Protein AF-A0A081P6I3-F1 (afdb_monomer_lite)

Secondary structure (DSSP, 8-state):
-HHHHHHHHHHHHHHTTS----------EE----EEETTEEEPPPTT---EEETTEEE--HHHHHHHTT-EEEEETTTTEEEEE--STTPPPPPPPGGGB--SS-GGG--EE-TTS-EEEEEEEEEETTEEEEEEEEEE-STTEEEEEEEEEE-TT--EEEEEEEEEEEPSEEEEEEEEESS--TT--EEEEEEEEETTEE-------HHHHHHHHHHHHHHTT--HHHHHHTGGGHHHHHHHHHHTT--HHHHHHHHHHHHH-

Foldseek 3Di:
DVVVVVVVVVVVVVVVPPPPPPPPPQDKDFDDDWDAAPNDTDDDPPVFTWIQGPNDTDGPVVVVCVRQQWFWFADPVVRDIDIFCDDPPDHTDHDPPNGHPDPCPLVNQQFAAPVGWGKHPWAWADDPQWIKIKIKTADQDAQKFWWWKKFFAALLLDTDWIDTDGDGDGHGMDMDMDIIHGDRRRTDFIHIYTQGISNRGPDDPPDDPVRLLVVLVVQLVVLVQDPVLSVLCPSCSNSLSRRCHGSVDHSVRSVSSSCSNNVD

Sequence (264 aa):
MKKFVMGAIVGASLSLGASVLASNSLEVSFFTVKYIFNSAEKQLPEEYTSLNYNGHAYVPIRFIAENSSMNIGYDSVEKRVIINYGVNGQEPAPIPSEYLVNDVTSAALPYITNNHMAYGNIKVTKEGINSRGSFQIKNDIPQNDLGGTLRLFDEKANLIGQLPINHTFDTGISTYENTIEGDATNFKYATLTFGKVEGALYHPLLISREQKEQDSIIHLKSKMITEDQLSKLGDKKIDVSNIASYMKLSNSQVLQLVNTIISG

Radius of gyration: 26.03 Å; chains: 1; bounding box: 69×56×73 Å

Structure (mmCIF, N/CA/C/O backbone):
data_AF-A0A081P6I3-F1
#
_entry.id   AF-A0A081P6I3-F1
#
loop_
_atom_site.group_PDB
_atom_site.id
_atom_site.type_symbol
_atom_site.label_atom_id
_atom_site.label_alt_id
_atom_site.label_comp_id
_atom_site.label_asym_id
_atom_site.label_entity_id
_atom_site.label_seq_id
_atom_site.pdbx_PDB_ins_code
_atom_site.Cartn_x
_atom_site.Cartn_y
_atom_site.Cartn_z
_atom_site.occupancy
_atom_site.B_iso_or_equiv
_atom_site.auth_seq_id
_atom_site.auth_comp_id
_atom_site.auth_asym_id
_atom_site.auth_atom_id
_atom_site.pdbx_PDB_model_num
ATOM 1 N N . MET A 1 1 ? -45.244 -34.950 -31.397 1.00 55.47 1 MET A N 1
ATOM 2 C CA . MET A 1 1 ? -45.269 -33.845 -30.407 1.00 55.47 1 MET A CA 1
ATOM 3 C C . MET A 1 1 ? -45.363 -34.321 -28.951 1.00 55.47 1 MET A C 1
ATOM 5 O O . MET A 1 1 ? -44.544 -33.887 -28.158 1.00 55.47 1 MET A O 1
ATOM 9 N N . LYS A 1 2 ? -46.249 -35.265 -28.583 1.00 57.56 2 LYS A N 1
ATOM 10 C CA . LYS A 1 2 ? -46.412 -35.729 -27.180 1.00 57.56 2 LYS A CA 1
ATOM 11 C C . LYS A 1 2 ? -45.134 -36.263 -26.495 1.00 57.56 2 LYS A C 1
ATOM 13 O O . LYS A 1 2 ? -44.926 -36.010 -25.317 1.00 57.56 2 LYS A O 1
ATOM 18 N N . LYS A 1 3 ? -44.253 -36.952 -27.232 1.00 64.69 3 LYS A N 1
ATOM 19 C CA . LYS A 1 3 ? -43.006 -37.527 -26.684 1.00 64.69 3 LYS A CA 1
ATOM 20 C C . LYS A 1 3 ? -41.932 -36.474 -26.363 1.00 64.69 3 LYS A C 1
ATOM 22 O O . LYS A 1 3 ? -41.133 -36.679 -25.462 1.00 64.69 3 LYS A O 1
ATOM 27 N N . PHE A 1 4 ? -41.952 -35.340 -27.068 1.00 77.50 4 PHE A N 1
ATOM 28 C CA . PHE A 1 4 ? -41.005 -34.240 -26.859 1.00 77.50 4 PHE A CA 1
ATOM 29 C C . PHE A 1 4 ? -41.392 -33.399 -25.636 1.00 77.50 4 PHE A C 1
ATOM 31 O O . PHE A 1 4 ? -40.545 -33.050 -24.824 1.00 77.50 4 PHE A O 1
ATOM 38 N N . VAL A 1 5 ? -42.698 -33.172 -25.456 1.00 82.88 5 VAL A N 1
ATOM 39 C CA . VAL A 1 5 ? -43.253 -32.496 -24.273 1.00 82.88 5 VAL A CA 1
ATOM 40 C C . VAL A 1 5 ? -42.943 -33.284 -22.996 1.00 82.88 5 VAL A C 1
ATOM 42 O O . VAL A 1 5 ? -42.547 -32.693 -22.000 1.00 82.88 5 VAL A O 1
ATOM 45 N N . MET A 1 6 ? -43.029 -34.618 -23.040 1.00 81.19 6 MET A N 1
ATOM 46 C CA . MET A 1 6 ? -42.686 -35.459 -21.887 1.00 81.19 6 MET A CA 1
ATOM 47 C C . MET A 1 6 ? -41.200 -35.345 -21.508 1.00 81.19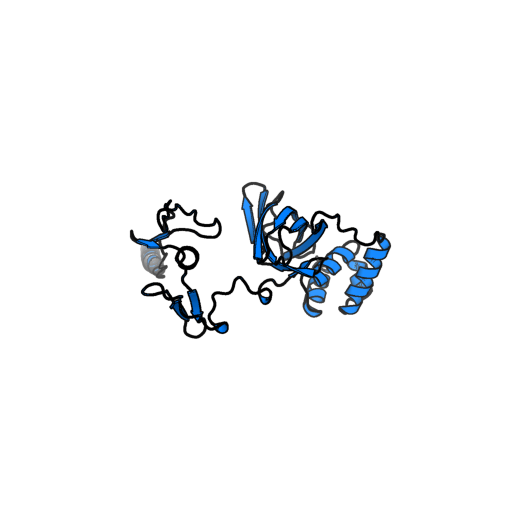 6 MET A C 1
ATOM 49 O O . MET A 1 6 ? -40.875 -35.215 -20.332 1.00 81.19 6 MET A O 1
ATOM 53 N N . GLY A 1 7 ? -40.298 -35.334 -22.497 1.00 82.06 7 GLY A N 1
ATOM 54 C CA . GLY A 1 7 ? -38.862 -35.151 -22.261 1.00 82.06 7 GLY A CA 1
ATOM 55 C C . GLY A 1 7 ? -38.520 -33.773 -21.688 1.00 82.06 7 GLY A C 1
ATOM 56 O O . GLY A 1 7 ? -37.716 -33.679 -20.766 1.00 82.06 7 GLY A O 1
ATOM 57 N N . ALA A 1 8 ? -39.182 -32.717 -22.170 1.00 81.56 8 ALA A N 1
ATOM 58 C CA . ALA A 1 8 ? -39.001 -31.360 -21.656 1.00 81.56 8 ALA A CA 1
ATOM 59 C C . ALA A 1 8 ? -39.484 -31.215 -20.202 1.00 81.56 8 ALA A C 1
ATOM 61 O O . ALA A 1 8 ? -38.809 -30.583 -19.394 1.00 81.56 8 ALA A O 1
ATOM 62 N N . ILE A 1 9 ? -40.608 -31.846 -19.843 1.00 82.31 9 ILE A N 1
ATOM 63 C CA . ILE A 1 9 ? -41.133 -31.826 -18.469 1.00 82.31 9 ILE A CA 1
ATOM 64 C C . ILE A 1 9 ? -40.191 -32.568 -17.514 1.00 82.31 9 ILE A C 1
ATOM 66 O O . ILE A 1 9 ? -39.883 -32.058 -16.438 1.00 82.31 9 ILE A O 1
ATOM 70 N N . VAL A 1 10 ? -39.676 -33.735 -17.909 1.00 80.62 10 VAL A N 1
ATOM 71 C CA . VAL A 1 10 ? -38.730 -34.505 -17.081 1.00 80.62 10 VAL A CA 1
ATOM 72 C C . VAL A 1 10 ? -37.390 -33.774 -16.948 1.00 80.62 10 VAL A C 1
ATOM 74 O O . VAL A 1 10 ? -36.847 -33.697 -15.848 1.00 80.62 10 VAL A O 1
ATOM 77 N N . GLY A 1 11 ? -36.891 -33.164 -18.028 1.00 78.31 11 GLY A N 1
ATOM 78 C CA . GLY A 1 11 ? -35.673 -32.352 -18.000 1.00 78.31 11 GLY A CA 1
ATOM 79 C C . GLY A 1 11 ? -35.803 -31.127 -17.091 1.00 78.31 11 GLY A C 1
ATOM 80 O O . GLY A 1 11 ? -34.914 -30.875 -16.279 1.00 78.31 11 GLY A O 1
ATOM 81 N N . ALA A 1 12 ? -36.935 -30.417 -17.145 1.00 75.12 12 ALA A N 1
ATOM 82 C CA . ALA A 1 12 ? -37.215 -29.296 -16.248 1.00 75.12 12 ALA A CA 1
ATOM 83 C C . ALA A 1 12 ? -37.326 -29.750 -14.782 1.00 75.12 12 ALA A C 1
ATOM 85 O O . ALA A 1 12 ? -36.789 -29.096 -13.895 1.00 75.12 12 ALA A O 1
ATOM 86 N N . SER A 1 13 ? -37.941 -30.910 -14.533 1.00 71.62 13 SER A N 1
ATOM 87 C CA . SER A 1 13 ? -38.093 -31.469 -13.182 1.00 71.62 13 SER A CA 1
ATOM 88 C C . SER A 1 13 ? -36.751 -31.870 -12.558 1.00 71.62 13 SER A C 1
ATOM 90 O O . SER A 1 13 ? -36.535 -31.650 -11.371 1.00 71.62 13 SER A O 1
ATOM 92 N N . LEU A 1 14 ? -35.825 -32.418 -13.354 1.00 69.06 14 LEU A N 1
ATOM 93 C CA . LEU A 1 14 ? -34.485 -32.800 -12.889 1.00 69.06 14 LEU A CA 1
ATOM 94 C C . LEU A 1 14 ? -33.548 -31.594 -12.724 1.00 69.06 14 LEU A C 1
ATOM 96 O O . LEU A 1 14 ? -32.699 -31.594 -11.836 1.00 69.06 14 LEU A O 1
ATOM 100 N N . SER A 1 15 ? -33.730 -30.544 -13.529 1.00 65.50 15 SER A N 1
ATOM 101 C CA . SER A 1 15 ? -32.917 -29.318 -13.458 1.00 65.50 15 SER A CA 1
ATOM 102 C C . SER A 1 15 ? -33.214 -28.465 -12.218 1.00 65.50 15 SER A C 1
ATOM 104 O O . SER A 1 15 ? -32.377 -27.666 -11.811 1.00 65.50 15 SER A O 1
ATOM 106 N N . LEU A 1 16 ? -34.377 -28.657 -11.587 1.00 59.97 16 LEU A N 1
ATOM 107 C CA . LEU A 1 16 ? -34.754 -27.978 -10.342 1.00 59.97 16 LEU A CA 1
ATOM 108 C C . LEU A 1 16 ? -34.100 -28.594 -9.087 1.00 59.97 16 LEU A C 1
ATOM 110 O O . LEU A 1 16 ? -34.187 -28.010 -8.012 1.00 59.97 16 LEU A O 1
ATOM 114 N N . GLY A 1 17 ? -33.439 -29.755 -9.200 1.00 58.66 17 GLY A N 1
ATOM 115 C CA . GLY A 1 17 ? -32.855 -30.478 -8.061 1.00 58.66 17 GLY A CA 1
ATOM 116 C C . GLY A 1 17 ? -31.402 -30.127 -7.711 1.00 58.66 17 GLY A C 1
ATOM 117 O O . GLY A 1 17 ? -30.870 -30.682 -6.754 1.00 58.66 17 GLY A O 1
ATOM 118 N N . ALA A 1 18 ? -30.736 -29.244 -8.466 1.00 56.19 18 ALA A N 1
ATOM 119 C CA . ALA A 1 18 ? -29.280 -29.059 -8.377 1.00 56.19 18 ALA A CA 1
ATOM 120 C C . ALA A 1 18 ? -28.797 -27.882 -7.500 1.00 56.19 18 ALA A C 1
ATOM 122 O O . ALA A 1 18 ? -27.596 -27.628 -7.453 1.00 56.19 18 ALA A O 1
ATOM 123 N N . SER A 1 19 ? -29.671 -27.166 -6.782 1.00 54.44 19 SER A N 1
ATOM 124 C CA . SER A 1 19 ? -29.272 -25.981 -5.998 1.00 54.44 19 SER A CA 1
ATOM 125 C C . SER A 1 19 ? -29.601 -26.064 -4.505 1.00 54.44 19 SER A C 1
ATOM 127 O O . SER A 1 19 ? -30.013 -25.075 -3.907 1.00 54.44 19 SER A O 1
ATOM 129 N N . VAL A 1 20 ? -29.379 -27.221 -3.876 1.00 49.19 20 VAL A N 1
ATOM 130 C CA . VAL A 1 20 ? -29.212 -27.300 -2.411 1.00 49.19 20 VAL A CA 1
ATOM 131 C C . VAL A 1 20 ? -27.719 -27.408 -2.104 1.00 49.19 20 VAL A C 1
ATOM 133 O O . VAL A 1 20 ? -27.239 -28.351 -1.484 1.00 49.19 20 VAL A O 1
ATOM 136 N N . LEU A 1 21 ? -26.948 -26.435 -2.591 1.00 49.00 21 LEU A N 1
ATOM 137 C CA . LEU A 1 21 ? -25.698 -26.101 -1.926 1.00 49.00 21 LEU A CA 1
ATOM 138 C C . LEU A 1 21 ? -26.121 -25.298 -0.704 1.00 49.00 21 LEU A C 1
ATOM 140 O O . LEU A 1 21 ? -26.668 -24.207 -0.848 1.00 49.00 21 LEU A O 1
ATOM 144 N N . ALA A 1 22 ? -25.926 -25.869 0.482 1.00 46.31 22 ALA A N 1
ATOM 145 C CA . ALA A 1 22 ? -26.042 -25.162 1.746 1.00 46.31 22 ALA A CA 1
ATOM 146 C C . ALA A 1 22 ? -25.024 -24.010 1.764 1.00 46.31 22 ALA A C 1
ATOM 148 O O . ALA A 1 22 ? -23.924 -24.120 2.300 1.00 46.31 22 ALA A O 1
ATOM 149 N N . SER A 1 23 ? -25.379 -22.895 1.130 1.00 45.53 23 SER A N 1
ATOM 150 C CA . SER A 1 23 ? -24.842 -21.596 1.477 1.00 45.53 23 SER A CA 1
ATOM 151 C C . SER A 1 23 ? -25.430 -21.292 2.846 1.00 45.53 23 SER A C 1
ATOM 153 O O . SER A 1 23 ? -26.550 -20.804 2.956 1.00 45.53 23 SER A O 1
ATOM 155 N N . ASN A 1 24 ? -24.712 -21.649 3.911 1.00 52.44 24 ASN A N 1
ATOM 156 C CA . ASN A 1 24 ? -24.952 -21.034 5.210 1.00 52.44 24 ASN A CA 1
ATOM 157 C C . ASN A 1 24 ? -24.509 -19.571 5.082 1.00 52.44 24 ASN A C 1
ATOM 159 O O . ASN A 1 24 ? -23.414 -19.202 5.503 1.00 52.44 24 ASN A O 1
ATOM 163 N N . SER A 1 25 ? -25.316 -18.752 4.408 1.00 63.81 25 SER A N 1
ATOM 164 C CA . SER A 1 25 ? -25.122 -17.313 4.369 1.00 63.81 25 SER A CA 1
ATOM 165 C C . SER A 1 25 ? -25.402 -16.786 5.768 1.00 63.81 25 SER A C 1
ATOM 167 O O . SER A 1 25 ? -26.521 -16.895 6.269 1.00 63.81 25 SER A O 1
ATOM 169 N N . LEU A 1 26 ? -24.367 -16.264 6.418 1.00 75.75 26 LEU A N 1
ATOM 170 C CA . LEU A 1 26 ? -24.497 -15.610 7.708 1.00 75.75 26 LEU A CA 1
ATOM 171 C C . LEU A 1 26 ? -25.168 -14.250 7.483 1.00 75.75 26 LEU A C 1
ATOM 173 O O . LEU A 1 26 ? -24.543 -13.333 6.951 1.00 75.75 26 LEU A O 1
ATOM 177 N N . GLU A 1 27 ? -26.438 -14.125 7.853 1.00 85.38 27 GLU A N 1
ATOM 178 C CA . GLU A 1 27 ? -27.138 -12.844 7.805 1.00 85.38 27 GLU A CA 1
ATOM 179 C C . GLU A 1 27 ? -26.782 -12.034 9.053 1.00 85.38 27 GLU A C 1
ATOM 181 O O . GLU A 1 27 ? -27.226 -12.329 10.161 1.00 85.38 27 GLU A O 1
ATOM 186 N N . VAL A 1 28 ? -25.926 -11.031 8.876 1.00 87.31 28 VAL A N 1
ATOM 187 C CA . VAL A 1 28 ? -25.552 -10.077 9.924 1.00 87.31 28 VAL A CA 1
ATOM 188 C C . VAL A 1 28 ? -26.027 -8.687 9.541 1.00 87.31 28 VAL A C 1
ATOM 190 O O . VAL A 1 28 ? -26.020 -8.320 8.366 1.00 87.31 28 VAL A O 1
ATOM 193 N N . SER A 1 29 ? -26.412 -7.896 10.536 1.00 88.50 29 SER A N 1
ATOM 194 C CA . SER A 1 29 ? -26.766 -6.491 10.344 1.00 88.50 29 SER A CA 1
ATOM 195 C C . SER A 1 29 ? -25.836 -5.590 11.143 1.00 88.50 29 SER A C 1
ATOM 197 O O . SER A 1 29 ? -25.423 -5.916 12.256 1.00 88.50 29 SER A O 1
ATOM 199 N N . PHE A 1 30 ? -25.491 -4.445 10.564 1.00 87.88 30 PHE A N 1
ATOM 200 C CA . PHE A 1 30 ? -24.795 -3.385 11.281 1.00 87.88 30 PHE A CA 1
ATOM 201 C C . PHE A 1 30 ? -25.801 -2.589 12.099 1.00 87.88 30 PHE A C 1
ATOM 203 O O . PHE A 1 30 ? -26.920 -2.333 11.652 1.00 87.88 30 PHE A O 1
ATOM 210 N N . PHE A 1 31 ? -25.398 -2.173 13.291 1.00 87.19 31 PHE A N 1
ATOM 211 C CA . PHE A 1 31 ? -26.232 -1.357 14.156 1.00 87.19 31 PHE A CA 1
ATOM 212 C C . PHE A 1 31 ? -25.371 -0.399 14.972 1.00 87.19 31 PHE A C 1
ATOM 214 O O . PHE A 1 31 ? -24.220 -0.689 15.298 1.00 87.19 31 PHE A O 1
ATOM 221 N N . THR A 1 32 ? -25.926 0.770 15.278 1.00 84.62 32 THR A N 1
ATOM 222 C CA . THR A 1 32 ? -25.243 1.784 16.080 1.00 84.62 32 THR A CA 1
ATOM 223 C C . THR A 1 32 ? -25.346 1.425 17.557 1.00 84.62 32 THR A C 1
ATOM 225 O O . THR A 1 32 ? -26.447 1.265 18.085 1.00 84.62 32 THR A O 1
ATOM 228 N N . VAL A 1 33 ? -24.199 1.333 18.229 1.00 89.44 33 VAL A N 1
ATOM 229 C CA . VAL A 1 33 ? -24.093 0.988 19.652 1.00 89.44 33 VAL A CA 1
ATOM 230 C C . VAL A 1 33 ? -23.303 2.066 20.373 1.00 89.44 33 VAL A C 1
ATOM 232 O O . VAL A 1 33 ? -22.280 2.524 19.870 1.00 89.44 33 VAL A O 1
ATOM 235 N N . LYS A 1 34 ? -23.770 2.458 21.560 1.00 92.69 34 LYS A N 1
ATOM 236 C CA . LYS A 1 34 ? -23.000 3.295 22.483 1.00 92.69 34 LYS A CA 1
ATOM 237 C C . LYS A 1 34 ? -22.299 2.412 23.502 1.00 92.69 34 LYS A C 1
ATOM 239 O O . LYS A 1 34 ? -22.942 1.558 24.111 1.00 92.69 34 LYS A O 1
ATOM 244 N N . TYR A 1 35 ? -21.014 2.656 23.720 1.00 94.19 35 TYR A N 1
ATOM 245 C CA . TYR A 1 35 ? -20.213 1.908 24.680 1.00 94.19 35 TYR A CA 1
ATOM 246 C C . TYR A 1 35 ? -19.877 2.774 25.880 1.00 94.19 35 TYR A C 1
ATOM 248 O O . TYR A 1 35 ? -19.391 3.889 25.719 1.00 94.19 35 TYR A O 1
ATOM 256 N N . ILE A 1 36 ? -20.131 2.264 27.082 1.00 91.62 36 ILE A N 1
ATOM 257 C CA . ILE A 1 36 ? -19.842 2.969 28.331 1.00 91.62 36 ILE A CA 1
ATOM 258 C C . ILE A 1 36 ? -18.926 2.080 29.168 1.00 91.62 36 ILE A C 1
ATOM 260 O O . ILE A 1 36 ? -19.340 1.011 29.612 1.00 91.62 36 ILE A O 1
ATOM 264 N N . PHE A 1 37 ? -17.698 2.539 29.404 1.00 86.38 37 PHE A N 1
ATOM 265 C CA . PHE A 1 37 ? -16.719 1.885 30.274 1.00 86.38 37 PHE A CA 1
ATOM 266 C C . PHE A 1 37 ? -16.432 2.803 31.454 1.00 86.38 37 PHE A C 1
ATOM 268 O O . PHE A 1 37 ? -16.034 3.949 31.256 1.00 86.38 37 PHE A O 1
ATOM 275 N N . ASN A 1 38 ? -16.650 2.326 32.681 1.00 84.50 38 ASN A N 1
ATOM 276 C CA . ASN A 1 38 ? -16.449 3.117 33.903 1.00 84.50 38 ASN A CA 1
ATOM 277 C C . ASN A 1 38 ? -17.113 4.508 33.836 1.00 84.50 38 ASN A C 1
ATOM 279 O O . ASN A 1 38 ? -16.495 5.523 34.147 1.00 84.50 38 ASN A O 1
ATOM 283 N N . SER A 1 39 ? -18.373 4.548 33.387 1.00 88.62 39 SER A N 1
ATOM 284 C CA . SER A 1 39 ? -19.170 5.776 33.204 1.00 88.62 39 SER A CA 1
ATOM 285 C C . SER A 1 39 ? -18.652 6.756 32.141 1.00 88.62 39 SER A C 1
ATOM 287 O O . SER A 1 39 ? -19.206 7.844 32.004 1.00 88.62 39 SER A O 1
ATOM 289 N N . ALA A 1 40 ? -17.637 6.380 31.362 1.00 82.00 40 ALA A N 1
ATOM 290 C CA . ALA A 1 40 ? -17.153 7.148 30.224 1.00 82.00 40 ALA A CA 1
ATOM 291 C C . ALA A 1 40 ? -17.647 6.531 28.912 1.00 82.00 40 ALA A C 1
ATOM 293 O O . ALA A 1 40 ? -17.474 5.334 28.673 1.00 82.00 40 ALA A O 1
ATOM 294 N N . GLU A 1 41 ? -18.242 7.356 28.049 1.00 92.06 41 GLU A N 1
ATOM 295 C CA . GLU A 1 41 ? -18.598 6.941 26.693 1.00 92.06 41 GLU A CA 1
ATOM 296 C C . GLU A 1 41 ? -17.324 6.753 25.856 1.00 92.06 41 GLU A C 1
ATOM 298 O O . GLU A 1 41 ? -16.417 7.590 25.877 1.00 92.06 41 GLU A O 1
ATOM 303 N N . LYS A 1 42 ? -17.246 5.634 25.135 1.00 88.31 42 LYS A N 1
ATOM 304 C CA . LYS A 1 42 ? -16.138 5.282 24.248 1.00 88.31 42 LYS A CA 1
ATOM 305 C C . LYS A 1 42 ? -16.672 5.053 22.845 1.00 88.31 42 LYS A C 1
ATOM 307 O O . LYS A 1 42 ? -17.658 4.345 22.653 1.00 88.31 42 LYS A O 1
ATOM 312 N N . GLN A 1 43 ? -16.009 5.663 21.873 1.00 90.12 43 GLN A N 1
ATOM 313 C CA . GLN A 1 43 ? -16.295 5.423 20.466 1.00 90.12 43 GLN A CA 1
ATOM 314 C C . GLN A 1 43 ? -15.553 4.173 20.013 1.00 90.12 43 GLN A C 1
ATOM 316 O O . GLN A 1 43 ? -14.398 3.968 20.388 1.00 90.12 43 GLN A O 1
ATOM 321 N N . LEU A 1 44 ? -16.233 3.345 19.225 1.00 86.56 44 LEU A N 1
ATOM 322 C CA . LEU A 1 44 ? -15.589 2.234 18.547 1.00 86.56 44 LEU A CA 1
ATOM 323 C C . LEU A 1 44 ? -14.692 2.820 17.441 1.00 86.56 44 LEU A C 1
ATOM 325 O O . LEU A 1 44 ? -15.195 3.629 16.658 1.00 86.56 44 LEU A O 1
ATOM 329 N N . PRO A 1 45 ? -13.401 2.459 17.378 1.00 80.19 45 PRO A N 1
ATOM 330 C CA . PRO A 1 45 ? -12.531 2.869 16.280 1.00 80.19 45 PRO A CA 1
ATOM 331 C C . PRO A 1 45 ? -13.108 2.484 14.908 1.00 80.19 45 PRO A C 1
ATOM 333 O O . PRO A 1 45 ? -13.811 1.476 14.797 1.00 80.19 45 PRO A O 1
ATOM 336 N N . GLU A 1 46 ? -12.828 3.276 13.868 1.00 77.81 46 GLU A N 1
ATOM 337 C CA . GLU A 1 46 ? -13.433 3.107 12.534 1.00 77.81 46 GLU A CA 1
ATOM 338 C C . GLU A 1 46 ? -13.074 1.768 11.868 1.00 77.81 46 GLU A C 1
ATOM 340 O O . GLU A 1 46 ? -13.833 1.255 11.046 1.00 77.81 46 GLU A O 1
ATOM 345 N N . GLU A 1 47 ? -11.950 1.156 12.250 1.00 76.00 47 GLU A N 1
ATOM 346 C CA . GLU A 1 47 ? -11.524 -0.163 11.774 1.00 76.00 47 GLU A CA 1
ATOM 347 C C . GLU A 1 47 ? -12.377 -1.325 12.310 1.00 76.00 47 GLU A C 1
ATOM 349 O O . GLU A 1 47 ? -12.266 -2.463 11.841 1.00 76.00 47 GLU A O 1
ATOM 354 N N . TYR A 1 48 ? -13.230 -1.054 13.294 1.00 83.38 48 TYR A N 1
ATOM 355 C CA . TYR A 1 48 ? -14.046 -2.035 13.981 1.00 83.38 48 TYR A CA 1
ATOM 356 C C . TYR A 1 48 ? -15.530 -1.785 13.744 1.00 83.38 48 TYR A C 1
ATOM 358 O O . TYR A 1 48 ? -15.999 -0.671 13.533 1.00 83.38 48 TYR A O 1
ATOM 366 N N . THR A 1 49 ? -16.311 -2.858 13.812 1.00 90.62 49 THR A N 1
ATOM 367 C CA . THR A 1 49 ? -17.757 -2.774 13.638 1.00 90.62 49 THR A CA 1
ATOM 368 C C . THR A 1 49 ? -18.484 -3.650 14.641 1.00 90.62 49 THR A C 1
ATOM 370 O O . THR A 1 49 ? -17.961 -4.662 15.109 1.00 90.62 49 THR A O 1
ATOM 373 N N . SER A 1 50 ? -19.701 -3.234 14.972 1.00 93.06 50 SER A N 1
ATOM 374 C CA . SER A 1 50 ? -20.605 -3.977 15.846 1.00 93.06 50 SER A CA 1
ATOM 375 C C . SER A 1 50 ? -21.606 -4.706 14.972 1.00 93.06 50 SER A C 1
ATOM 377 O O . SER A 1 50 ? -22.261 -4.089 14.129 1.00 93.06 50 SER A O 1
ATOM 379 N N . LEU A 1 51 ? -21.726 -6.012 15.167 1.00 94.56 51 LEU A N 1
ATOM 380 C CA . LEU A 1 51 ? -22.616 -6.844 14.366 1.00 94.56 51 LEU A CA 1
ATOM 381 C C . LEU A 1 51 ? -23.785 -7.300 15.225 1.00 94.56 51 LEU A C 1
ATOM 383 O O . LEU A 1 51 ? -23.593 -7.746 16.354 1.00 94.56 51 LEU A O 1
ATOM 387 N N . ASN A 1 52 ? -24.993 -7.201 14.693 1.00 91.12 52 ASN A N 1
ATOM 388 C CA . ASN A 1 52 ? -26.135 -7.917 15.223 1.00 91.12 52 ASN A CA 1
ATOM 389 C C . ASN A 1 52 ? -26.294 -9.211 14.427 1.00 91.12 52 ASN A C 1
ATOM 391 O O . ASN A 1 52 ? -26.502 -9.183 13.210 1.00 91.12 52 ASN A O 1
ATOM 395 N N . TYR A 1 53 ? -26.184 -10.333 15.128 1.00 92.19 53 TYR A N 1
ATOM 396 C CA . TYR A 1 53 ? -26.444 -11.655 14.580 1.00 92.19 53 TYR A CA 1
ATOM 397 C C . TYR A 1 53 ? -27.473 -12.360 15.459 1.00 92.19 53 TYR A C 1
ATOM 399 O O . TYR A 1 53 ? -27.247 -12.559 16.653 1.00 92.19 53 TYR A O 1
ATOM 407 N N . ASN A 1 54 ? -28.621 -12.712 14.874 1.00 90.62 54 ASN A N 1
ATOM 408 C CA . ASN A 1 54 ? -29.747 -13.348 15.567 1.00 90.62 54 ASN A CA 1
ATOM 409 C C . ASN A 1 54 ? -30.198 -12.611 16.844 1.00 90.62 54 ASN A C 1
ATOM 411 O O . ASN A 1 54 ? -30.533 -13.238 17.845 1.00 90.62 54 ASN A O 1
ATOM 415 N N . GLY A 1 55 ? -30.194 -11.275 16.825 1.00 90.50 55 GLY A N 1
ATOM 416 C CA . GLY A 1 55 ? -30.588 -10.456 17.975 1.00 90.50 55 GLY A CA 1
ATOM 417 C C . GLY A 1 55 ? -29.498 -10.294 19.038 1.00 90.50 55 GLY A C 1
ATOM 418 O O . GLY A 1 55 ? -29.750 -9.673 20.069 1.00 90.50 55 GLY A O 1
ATOM 419 N N . HIS A 1 56 ? -28.292 -10.814 18.801 1.00 92.81 56 HIS A N 1
ATOM 420 C CA . HIS A 1 56 ? -27.158 -10.692 19.709 1.00 92.81 56 HIS A CA 1
ATOM 421 C C . HIS A 1 56 ? -26.146 -9.670 19.203 1.00 92.81 56 HIS A C 1
ATOM 423 O O . HIS A 1 56 ? -25.806 -9.647 18.022 1.00 92.81 56 HIS A O 1
ATOM 429 N N . ALA A 1 57 ? -25.631 -8.858 20.124 1.00 93.25 57 ALA A N 1
ATOM 430 C CA . ALA A 1 57 ? -24.537 -7.939 19.863 1.00 93.25 57 ALA A CA 1
ATOM 431 C C . ALA A 1 57 ? -23.197 -8.686 19.858 1.00 93.25 57 ALA A C 1
ATOM 433 O O . ALA A 1 57 ? -22.811 -9.293 20.856 1.00 93.25 57 ALA A O 1
ATOM 434 N N . TYR A 1 58 ? -22.471 -8.586 18.753 1.00 93.75 58 TYR A N 1
ATOM 435 C CA . TYR A 1 58 ? -21.095 -9.038 18.614 1.00 93.75 58 TYR A CA 1
ATOM 436 C C . TYR A 1 58 ? -20.194 -7.812 18.562 1.00 93.75 58 TYR A C 1
ATOM 438 O O . TYR A 1 58 ? -20.299 -6.980 17.658 1.00 93.75 58 TYR A O 1
ATOM 446 N N . VAL A 1 59 ? -19.322 -7.715 19.560 1.00 92.50 59 VAL A N 1
ATOM 447 C CA . VAL A 1 59 ? -18.421 -6.583 19.770 1.00 92.50 59 VAL A CA 1
ATOM 448 C C . VAL A 1 59 ? -16.982 -7.086 19.673 1.00 92.50 59 VAL A C 1
ATOM 450 O O . VAL A 1 59 ? -16.682 -8.149 20.225 1.00 92.50 59 VAL A O 1
ATOM 453 N N . PRO A 1 60 ? -16.074 -6.357 19.005 1.00 91.56 60 PRO A N 1
ATOM 454 C CA . PRO A 1 60 ? -14.671 -6.741 18.937 1.00 91.56 60 PRO A CA 1
ATOM 455 C C . PRO A 1 60 ? -14.055 -6.871 20.329 1.00 91.56 60 PRO A C 1
ATOM 457 O O . PRO A 1 60 ? -14.002 -5.916 21.100 1.00 91.56 60 PRO A O 1
ATOM 460 N N . ILE A 1 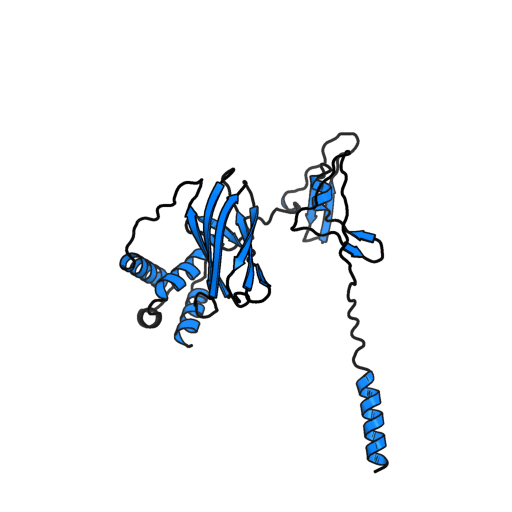61 ? -13.557 -8.067 20.646 1.00 89.25 61 ILE A N 1
ATOM 461 C CA . ILE A 1 61 ? -13.005 -8.369 21.973 1.00 89.25 61 ILE A CA 1
ATOM 462 C C . ILE A 1 61 ? -11.804 -7.481 22.324 1.00 89.25 61 ILE A C 1
ATOM 464 O O . ILE A 1 61 ? -11.611 -7.138 23.485 1.00 89.25 61 ILE A O 1
ATOM 468 N N . ARG A 1 62 ? -11.038 -7.047 21.317 1.00 85.38 62 ARG A N 1
ATOM 469 C CA . ARG A 1 62 ? -9.928 -6.101 21.481 1.00 85.38 62 ARG A CA 1
ATOM 470 C C . ARG A 1 62 ? -10.395 -4.756 22.030 1.00 85.38 62 ARG A C 1
ATOM 472 O O . ARG A 1 62 ? -9.842 -4.296 23.019 1.00 85.38 62 ARG A O 1
ATOM 479 N N . PHE A 1 63 ? -11.470 -4.204 21.474 1.00 88.06 63 PHE A N 1
ATOM 480 C CA . PHE A 1 63 ? -12.055 -2.961 21.968 1.00 88.06 63 PHE A CA 1
ATOM 481 C C . PHE A 1 63 ? -12.514 -3.084 23.430 1.00 88.06 63 PHE A C 1
ATOM 483 O O . PHE A 1 63 ? -12.307 -2.173 24.231 1.00 88.06 63 PHE A O 1
ATOM 490 N N . ILE A 1 64 ? -13.092 -4.231 23.808 1.00 89.31 64 ILE A N 1
ATOM 491 C CA . ILE A 1 64 ? -13.445 -4.503 25.209 1.00 89.31 64 ILE A CA 1
ATOM 492 C C . ILE A 1 64 ? -12.194 -4.528 26.094 1.00 89.31 64 ILE A C 1
ATOM 494 O O . ILE A 1 64 ? -12.188 -3.913 27.161 1.00 89.31 64 ILE A O 1
ATOM 498 N N . ALA A 1 65 ? -11.144 -5.221 25.654 1.00 83.44 65 ALA A N 1
ATOM 499 C CA . ALA A 1 65 ? -9.924 -5.419 26.422 1.00 83.44 65 ALA A CA 1
ATOM 500 C C . ALA A 1 65 ? -9.161 -4.115 26.682 1.00 83.44 65 ALA A C 1
ATOM 502 O O . ALA A 1 65 ? -8.805 -3.839 27.828 1.00 83.44 65 ALA A O 1
ATOM 503 N N . GLU A 1 66 ? -8.998 -3.288 25.647 1.00 79.56 66 GLU A N 1
ATOM 504 C CA . GLU A 1 66 ? -8.336 -1.978 25.713 1.00 79.56 66 GLU A CA 1
ATOM 505 C C . GLU A 1 66 ? -9.022 -1.029 26.703 1.00 79.56 66 GLU A C 1
ATOM 507 O O . GLU A 1 66 ? -8.361 -0.269 27.407 1.00 79.56 66 GLU A O 1
ATOM 512 N N . ASN A 1 67 ? -10.352 -1.095 26.801 1.00 81.38 67 ASN A N 1
ATOM 513 C CA . ASN A 1 67 ? -11.126 -0.232 27.692 1.00 81.38 67 ASN A CA 1
ATOM 514 C C . ASN A 1 67 ? -11.370 -0.834 29.088 1.00 81.38 67 ASN A C 1
ATOM 516 O O . ASN A 1 67 ? -11.908 -0.144 29.956 1.00 81.38 67 ASN A O 1
ATOM 520 N N . SER A 1 68 ? -10.981 -2.093 29.320 1.00 79.62 68 SER A N 1
ATOM 521 C CA . SER A 1 68 ? -11.250 -2.825 30.572 1.00 79.62 68 SER A CA 1
ATOM 522 C C . SER A 1 68 ? -9.990 -3.372 31.246 1.00 79.62 68 SER A C 1
ATOM 524 O O . SER A 1 68 ? -10.097 -4.232 32.120 1.00 79.62 68 SER A O 1
ATOM 526 N N . SER A 1 69 ? -8.808 -2.902 30.836 1.00 78.88 69 SER A N 1
ATOM 527 C CA . SER A 1 69 ? -7.509 -3.364 31.340 1.00 78.88 69 SER A CA 1
ATOM 528 C C . SER A 1 69 ? -7.386 -4.890 31.310 1.00 78.88 69 SER A C 1
ATOM 530 O O . SER A 1 69 ? -7.002 -5.497 32.304 1.00 78.88 69 SER A O 1
ATOM 532 N N . MET A 1 70 ? -7.772 -5.525 30.200 1.00 80.00 70 MET A N 1
ATOM 533 C CA . MET A 1 70 ? -7.603 -6.967 29.995 1.00 80.00 70 MET A CA 1
ATOM 534 C C . MET A 1 70 ? -6.432 -7.228 29.051 1.00 80.00 70 MET A C 1
ATOM 536 O O . MET A 1 70 ? -6.196 -6.460 28.121 1.00 80.00 70 MET A O 1
ATOM 540 N N . ASN A 1 71 ? -5.762 -8.364 29.229 1.00 74.81 71 ASN A N 1
ATOM 541 C CA . ASN A 1 71 ? -4.821 -8.885 28.246 1.00 74.81 71 ASN A CA 1
ATOM 542 C C . ASN A 1 71 ? -5.550 -9.889 27.352 1.00 74.81 71 ASN A C 1
ATOM 544 O O . ASN A 1 71 ? -6.221 -10.797 27.852 1.00 74.81 71 ASN A O 1
ATOM 548 N N . ILE A 1 72 ? -5.394 -9.750 26.036 1.00 81.50 72 ILE A N 1
ATOM 549 C CA . ILE A 1 72 ? -5.975 -10.675 25.058 1.00 81.50 72 ILE A CA 1
ATOM 550 C C . ILE A 1 72 ? -4.928 -11.278 24.129 1.00 81.50 72 ILE A C 1
ATOM 552 O O . ILE A 1 72 ? -3.956 -10.635 23.730 1.00 81.50 72 ILE A O 1
ATOM 556 N N . GLY A 1 73 ? -5.149 -12.540 23.788 1.00 79.75 73 GLY A N 1
ATOM 557 C CA . GLY A 1 73 ? -4.271 -13.336 22.956 1.00 79.75 73 GLY A CA 1
ATOM 558 C C . GLY A 1 73 ? -5.048 -14.217 21.993 1.00 79.75 73 GLY A C 1
ATOM 559 O O . GLY A 1 73 ? -6.209 -14.554 22.232 1.00 79.75 73 GLY A O 1
ATOM 560 N N . TYR A 1 74 ? -4.399 -14.605 20.904 1.00 82.31 74 TYR A N 1
ATOM 561 C CA . TYR A 1 74 ? -4.875 -15.624 19.993 1.00 82.31 74 TYR A CA 1
ATOM 562 C C . TYR A 1 74 ? -3.770 -16.640 19.724 1.00 82.31 74 TYR A C 1
ATOM 564 O O . TYR A 1 74 ? -2.767 -16.354 19.073 1.00 82.31 74 TYR A O 1
ATOM 572 N N . ASP A 1 75 ? -3.991 -17.855 20.205 1.00 78.75 75 ASP A N 1
ATOM 573 C CA . ASP A 1 75 ? -3.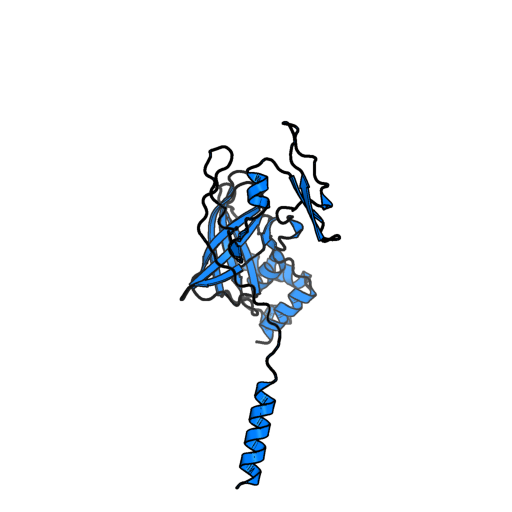197 -19.017 19.848 1.00 78.75 75 ASP A CA 1
ATOM 574 C C . ASP A 1 75 ? -3.710 -19.563 18.517 1.00 78.75 75 ASP A C 1
ATOM 576 O O . ASP A 1 75 ? -4.755 -20.212 18.448 1.00 78.75 75 ASP A O 1
ATOM 580 N N . SER A 1 76 ? -2.984 -19.265 17.440 1.00 75.12 76 SER A N 1
ATOM 581 C CA . SER A 1 76 ? -3.361 -19.693 16.089 1.00 75.12 76 SER A CA 1
ATOM 582 C C . SER A 1 76 ? -3.191 -21.194 15.848 1.00 75.12 76 SER A C 1
ATOM 584 O O . SER A 1 76 ? -3.880 -21.747 14.987 1.00 75.12 76 SER A O 1
ATOM 586 N N . VAL A 1 77 ? -2.313 -21.854 16.610 1.00 75.25 77 VAL A N 1
ATOM 587 C CA . VAL A 1 77 ? -2.027 -23.286 16.477 1.00 75.25 77 VAL A CA 1
ATOM 588 C C . VAL A 1 77 ? -3.174 -24.087 17.079 1.00 75.25 77 VAL A C 1
ATOM 590 O O . VAL A 1 77 ? -3.727 -24.968 16.420 1.00 75.25 77 VAL A O 1
ATOM 593 N N . GLU A 1 78 ? -3.592 -23.733 18.294 1.00 85.81 78 GLU A N 1
ATOM 594 C CA . GLU A 1 78 ? -4.708 -24.394 18.978 1.00 85.81 78 GLU A CA 1
ATOM 595 C C . GLU A 1 78 ? -6.072 -23.740 18.704 1.00 85.81 78 GLU A C 1
ATOM 597 O O . GLU A 1 78 ? -7.103 -24.244 19.150 1.00 85.81 78 GLU A O 1
ATOM 602 N N . LYS A 1 79 ? -6.099 -22.635 17.948 1.00 83.81 79 LYS A N 1
ATOM 603 C CA . LYS A 1 79 ? -7.298 -21.836 17.635 1.00 83.81 79 LYS A CA 1
ATOM 604 C C . LYS A 1 79 ? -8.034 -21.360 18.892 1.00 83.81 79 LYS A C 1
ATOM 606 O O . LYS A 1 79 ? -9.262 -21.434 18.969 1.00 83.81 79 LYS A O 1
ATOM 611 N N . ARG A 1 80 ? -7.290 -20.870 19.886 1.00 87.00 80 ARG A N 1
ATOM 612 C CA . ARG A 1 80 ? -7.842 -20.407 21.169 1.00 87.00 80 ARG A CA 1
ATOM 613 C C . ARG A 1 80 ? -7.736 -18.899 21.301 1.00 87.00 80 ARG A C 1
ATOM 615 O O . ARG A 1 80 ? -6.684 -18.321 21.055 1.00 87.00 80 ARG A O 1
ATOM 622 N N . VAL A 1 81 ? -8.813 -18.279 21.769 1.00 83.12 81 VAL A N 1
ATOM 623 C CA . VAL A 1 81 ? -8.773 -16.906 22.277 1.00 83.12 81 VAL A CA 1
ATOM 624 C C . VAL A 1 81 ? -8.433 -16.974 23.761 1.00 83.12 81 VAL A C 1
ATOM 626 O O . VAL A 1 81 ? -9.117 -17.654 24.524 1.00 83.12 81 VAL A O 1
ATOM 629 N N . ILE A 1 82 ? -7.366 -16.291 24.156 1.00 83.00 82 ILE A N 1
ATOM 630 C CA . ILE A 1 82 ? -6.895 -16.215 25.538 1.00 83.00 82 ILE A CA 1
ATOM 631 C C . ILE A 1 82 ? -7.308 -14.854 26.081 1.00 83.00 82 ILE A C 1
ATOM 633 O O . ILE A 1 82 ? -7.031 -13.829 25.462 1.00 83.00 82 ILE A O 1
ATOM 637 N N . ILE A 1 83 ? -7.984 -14.845 27.226 1.00 85.69 83 ILE A N 1
ATOM 638 C CA . ILE A 1 83 ? -8.447 -13.624 27.884 1.00 85.69 83 ILE A CA 1
ATOM 639 C C . ILE A 1 83 ? -7.993 -13.698 29.334 1.00 85.69 83 ILE A C 1
ATOM 641 O O . ILE A 1 83 ? -8.509 -14.499 30.110 1.00 85.69 83 ILE A O 1
ATOM 645 N N . ASN A 1 84 ? -7.045 -12.842 29.693 1.00 82.44 84 ASN A N 1
ATOM 646 C CA . ASN A 1 84 ? -6.615 -12.664 31.068 1.00 82.44 84 ASN A CA 1
ATOM 647 C C . ASN A 1 84 ? -7.165 -11.328 31.563 1.00 82.44 84 ASN A C 1
ATOM 649 O O . ASN A 1 84 ? -7.005 -10.298 30.909 1.00 82.44 84 ASN A O 1
ATOM 653 N N . TYR A 1 85 ? -7.792 -11.327 32.732 1.00 82.31 85 TYR A N 1
ATOM 654 C CA . TYR A 1 85 ? -8.338 -10.124 33.351 1.00 82.31 85 TYR A CA 1
ATOM 655 C C . TYR A 1 85 ? -7.999 -10.097 34.837 1.00 82.31 85 TYR A C 1
ATOM 657 O O . TYR A 1 85 ? -7.794 -11.136 35.469 1.00 82.31 85 TYR A O 1
ATOM 665 N N . GLY A 1 86 ? -7.914 -8.889 35.382 1.00 78.38 86 GLY A N 1
ATOM 666 C CA . GLY A 1 86 ? -7.671 -8.677 36.798 1.00 78.38 86 GLY A CA 1
ATOM 667 C C . GLY A 1 86 ? -8.865 -9.094 37.652 1.00 78.38 86 GLY A C 1
ATOM 668 O O . GLY A 1 86 ? -10.008 -8.772 37.328 1.00 78.38 86 GLY A O 1
ATOM 669 N N . VAL A 1 87 ? -8.615 -9.774 38.771 1.00 77.31 87 VAL A N 1
ATOM 670 C CA . VAL A 1 87 ? -9.641 -10.096 39.776 1.00 77.31 87 VAL A CA 1
ATOM 671 C C . VAL A 1 87 ? -9.265 -9.396 41.080 1.00 77.31 87 VAL A C 1
ATOM 673 O O . VAL A 1 87 ? -8.111 -9.446 41.496 1.00 77.31 87 VAL A O 1
ATOM 676 N N . ASN A 1 88 ? -10.224 -8.726 41.729 1.00 78.12 88 ASN A N 1
ATOM 677 C CA . ASN A 1 88 ? -10.019 -8.007 42.998 1.00 78.12 88 ASN A CA 1
ATOM 678 C C . ASN A 1 88 ? -8.883 -6.963 42.964 1.00 78.12 88 ASN A C 1
ATOM 680 O O . ASN A 1 88 ? -8.121 -6.830 43.920 1.00 78.12 88 ASN A O 1
ATOM 684 N N . GLY A 1 89 ? -8.751 -6.231 41.854 1.00 65.62 89 GLY A N 1
ATOM 685 C CA . GLY A 1 89 ? -7.742 -5.176 41.703 1.00 65.62 89 GLY A CA 1
ATOM 686 C C . GLY A 1 89 ? -6.316 -5.675 41.445 1.00 65.62 89 GLY A C 1
ATOM 687 O O . GLY A 1 89 ? -5.394 -4.867 41.447 1.00 65.62 89 GLY A O 1
ATOM 688 N N . GLN A 1 90 ? -6.117 -6.978 41.225 1.00 71.75 90 GLN A N 1
ATOM 689 C CA . GLN A 1 90 ? -4.855 -7.509 40.704 1.00 71.75 90 GLN A CA 1
ATOM 690 C C . GLN A 1 90 ? -4.734 -7.220 39.207 1.00 71.75 90 GLN A C 1
ATOM 692 O O . GLN A 1 90 ? -5.739 -7.255 38.496 1.00 71.75 90 GLN A O 1
ATOM 697 N N . GLU A 1 91 ? -3.520 -6.966 38.721 1.00 70.62 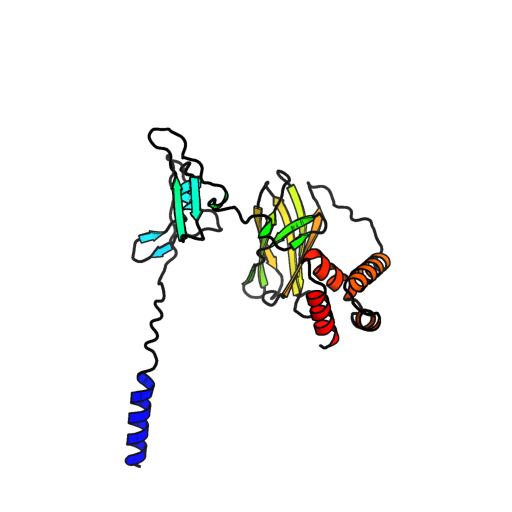91 GLU A N 1
ATOM 698 C CA . GLU A 1 91 ? -3.277 -6.833 37.283 1.00 70.62 91 GLU A CA 1
ATOM 699 C C . GLU A 1 91 ? -3.539 -8.165 36.554 1.00 70.62 91 GLU A C 1
ATOM 701 O O . GLU A 1 91 ? -3.334 -9.241 37.130 1.00 70.62 91 GLU A O 1
ATOM 706 N N . PRO A 1 92 ? -4.003 -8.134 35.293 1.00 75.94 92 PRO A N 1
ATOM 707 C CA . PRO A 1 92 ? -4.171 -9.346 34.506 1.00 75.94 92 PRO A CA 1
ATOM 708 C C . PRO A 1 92 ? -2.842 -10.070 34.311 1.00 75.94 92 PRO A C 1
ATOM 710 O O . PRO A 1 92 ? -1.813 -9.446 34.052 1.00 75.94 92 PRO A O 1
ATOM 713 N N . ALA A 1 93 ? -2.875 -11.403 34.332 1.00 78.25 93 ALA A N 1
ATOM 714 C CA . ALA A 1 93 ? -1.699 -12.192 33.993 1.00 78.25 93 ALA A CA 1
ATOM 715 C C . ALA A 1 93 ? -1.190 -11.833 32.578 1.00 78.25 93 ALA A C 1
ATOM 717 O O . ALA A 1 93 ? -2.005 -11.674 31.654 1.00 78.25 93 ALA A O 1
ATOM 718 N N . PRO A 1 94 ? 0.134 -11.714 32.377 1.00 74.00 94 PRO A N 1
ATOM 719 C CA . PRO A 1 94 ? 0.694 -11.465 31.058 1.00 74.00 94 PRO A CA 1
ATOM 720 C C . PRO A 1 94 ? 0.371 -12.636 30.129 1.00 74.00 94 PRO A C 1
ATOM 722 O O . PRO A 1 94 ? 0.324 -13.793 30.550 1.00 74.00 94 PRO A O 1
ATOM 725 N N . ILE A 1 95 ? 0.135 -12.332 28.858 1.00 68.69 95 ILE A N 1
ATOM 726 C CA . ILE A 1 95 ? -0.008 -13.353 27.821 1.00 68.69 95 ILE A CA 1
ATOM 727 C C . ILE A 1 95 ? 1.375 -13.588 27.202 1.00 68.69 95 ILE A C 1
ATOM 729 O O . ILE A 1 95 ? 2.054 -12.606 26.888 1.00 68.69 95 ILE A O 1
ATOM 733 N N . PRO A 1 96 ? 1.813 -14.853 27.039 1.00 76.00 96 PRO A N 1
ATOM 734 C CA . PRO A 1 96 ? 3.058 -15.166 26.344 1.00 76.00 96 PRO A CA 1
ATOM 735 C C . PRO A 1 96 ? 3.111 -14.504 24.964 1.00 76.00 96 PRO A C 1
ATOM 737 O O . PRO A 1 96 ? 2.102 -14.450 24.258 1.00 76.00 96 PRO A O 1
ATOM 740 N N . SER A 1 97 ? 4.273 -13.977 24.579 1.00 64.69 97 SER A N 1
ATOM 741 C CA . SER A 1 97 ? 4.423 -13.139 23.382 1.00 64.69 97 SER A CA 1
ATOM 742 C C . SER A 1 97 ? 3.989 -13.831 22.085 1.00 64.69 97 SER A C 1
ATOM 744 O O . SER A 1 97 ? 3.499 -13.173 21.172 1.00 64.69 97 SER A O 1
ATOM 746 N N . GLU A 1 98 ? 4.114 -15.154 22.013 1.00 63.91 98 GLU A N 1
ATOM 747 C CA . GLU A 1 98 ? 3.676 -16.002 20.902 1.00 63.91 98 GLU A CA 1
ATOM 748 C C . GLU A 1 98 ? 2.152 -16.053 20.712 1.00 63.91 98 GLU A C 1
ATOM 750 O O . GLU A 1 98 ? 1.681 -16.374 19.620 1.00 63.91 98 GLU A O 1
ATOM 755 N N . TYR A 1 99 ? 1.387 -15.714 21.751 1.00 64.25 99 TYR A N 1
ATOM 756 C CA . TYR A 1 99 ? -0.071 -15.682 21.721 1.00 64.25 99 TYR A CA 1
ATOM 757 C C . TYR A 1 99 ? -0.631 -14.273 21.751 1.00 64.25 99 TYR A C 1
ATOM 759 O O . TYR A 1 99 ? -1.844 -14.127 21.662 1.00 64.25 99 TYR A O 1
ATOM 767 N N . LEU A 1 100 ? 0.184 -13.230 21.902 1.00 59.62 100 LEU A N 1
ATOM 768 C CA . LEU A 1 100 ? -0.334 -11.869 21.837 1.00 59.62 100 LEU A CA 1
ATOM 769 C C . LEU A 1 100 ? -1.013 -11.663 20.484 1.00 59.62 100 LEU A C 1
ATOM 771 O O . LEU A 1 100 ? -0.474 -12.035 19.438 1.00 59.62 100 LEU A O 1
ATOM 775 N N . VAL A 1 101 ? -2.209 -11.065 20.500 1.00 54.94 101 VAL A N 1
ATOM 776 C CA . VAL A 1 101 ? -2.815 -10.560 19.265 1.00 54.94 101 VAL A CA 1
ATOM 777 C C . VAL A 1 101 ? -1.987 -9.352 18.850 1.00 54.94 101 VAL A C 1
ATOM 779 O O . VAL A 1 101 ? -2.346 -8.217 19.154 1.00 54.94 101 VAL A O 1
ATOM 782 N N . ASN A 1 102 ? -0.843 -9.618 18.225 1.00 45.78 102 ASN A N 1
ATOM 783 C CA . ASN A 1 102 ? 0.095 -8.598 17.806 1.00 45.78 102 ASN A CA 1
ATOM 784 C C . ASN A 1 102 ? -0.659 -7.559 16.966 1.00 45.78 102 ASN A C 1
ATOM 786 O O . ASN A 1 102 ? -1.391 -7.920 16.036 1.00 45.78 102 ASN A O 1
ATOM 790 N N . ASP A 1 103 ? -0.467 -6.272 17.265 1.00 48.56 103 ASP A N 1
ATOM 791 C CA . ASP A 1 103 ? -0.511 -5.265 16.207 1.00 48.56 103 ASP A CA 1
ATOM 792 C C . ASP A 1 103 ? 0.334 -5.812 15.076 1.00 48.56 103 ASP A C 1
ATOM 794 O O . ASP A 1 103 ? 1.464 -6.223 15.345 1.00 48.56 103 ASP A O 1
ATOM 798 N N . VAL A 1 104 ? -0.264 -5.925 13.883 1.00 46.28 104 VAL A N 1
ATOM 799 C CA . VAL A 1 104 ? 0.344 -6.381 12.625 1.00 46.28 104 VAL A CA 1
ATOM 800 C C . VAL A 1 104 ? 1.856 -6.271 12.748 1.00 46.28 104 VAL A C 1
ATOM 802 O O . VAL A 1 104 ? 2.378 -5.174 12.631 1.00 46.28 104 VAL A O 1
ATOM 805 N N . THR A 1 105 ? 2.573 -7.340 13.129 1.00 47.53 105 THR A N 1
ATOM 806 C CA . THR A 1 105 ? 4.005 -7.153 13.438 1.00 47.53 105 THR A CA 1
ATOM 807 C C . THR A 1 105 ? 4.654 -6.504 12.221 1.00 47.53 105 THR A C 1
ATOM 809 O O . THR A 1 105 ? 4.191 -6.714 11.105 1.00 47.53 105 THR A O 1
ATOM 812 N N . SER A 1 106 ? 5.704 -5.701 12.367 1.00 46.62 106 SER A N 1
ATOM 813 C CA . SER A 1 106 ? 6.333 -5.036 11.210 1.00 46.62 106 SER A CA 1
ATOM 814 C C . SER A 1 106 ? 6.738 -6.020 10.093 1.00 46.62 106 SER A C 1
ATOM 816 O O . SER A 1 106 ? 6.913 -5.614 8.951 1.00 46.62 106 SER A O 1
ATOM 818 N N . ALA A 1 107 ? 6.826 -7.319 10.412 1.00 47.38 107 ALA A N 1
ATOM 819 C CA . ALA A 1 107 ? 6.980 -8.436 9.481 1.00 47.38 107 ALA A CA 1
ATOM 820 C C . ALA A 1 107 ? 5.773 -8.689 8.546 1.00 47.38 107 ALA A C 1
ATOM 822 O O . ALA A 1 107 ? 5.931 -9.335 7.515 1.00 47.38 107 ALA A O 1
ATOM 823 N N . ALA A 1 108 ? 4.585 -8.186 8.875 1.00 58.28 108 ALA A N 1
ATOM 824 C CA . ALA A 1 108 ? 3.363 -8.257 8.079 1.00 58.28 108 ALA A CA 1
ATOM 825 C C . ALA A 1 108 ? 3.141 -7.016 7.191 1.00 58.28 108 ALA A C 1
ATOM 827 O O . ALA A 1 108 ? 2.221 -7.015 6.377 1.00 58.28 108 ALA A O 1
ATOM 828 N N . LEU A 1 109 ? 3.996 -5.987 7.293 1.00 69.56 109 LEU A N 1
ATOM 829 C CA . LEU A 1 109 ? 4.073 -4.896 6.319 1.00 69.56 109 LEU A CA 1
ATOM 830 C C . LEU A 1 109 ? 5.189 -5.217 5.303 1.00 69.56 109 LEU A C 1
ATOM 832 O O . LEU A 1 109 ? 6.372 -5.075 5.620 1.00 69.56 109 LEU A O 1
ATOM 836 N N . PRO A 1 110 ? 4.854 -5.697 4.091 1.00 72.25 110 PRO A N 1
ATOM 837 C CA . PRO A 1 110 ? 5.842 -6.272 3.176 1.00 72.25 110 PRO A CA 1
ATOM 838 C C . PRO A 1 110 ? 6.754 -5.239 2.498 1.00 72.25 110 PRO A C 1
ATOM 840 O O . PRO A 1 110 ? 7.792 -5.615 1.949 1.00 72.25 110 PRO A O 1
ATOM 843 N N . TYR A 1 111 ? 6.397 -3.953 2.512 1.00 85.06 111 TYR A N 1
ATOM 844 C CA . TYR A 1 111 ? 7.023 -2.936 1.668 1.00 85.06 111 TYR A CA 1
ATOM 845 C C . TYR A 1 111 ? 7.815 -1.906 2.480 1.00 85.06 111 TYR A C 1
ATOM 847 O O . TYR A 1 111 ? 7.576 -1.714 3.672 1.00 85.06 111 TYR A O 1
ATOM 855 N N . ILE A 1 112 ? 8.773 -1.239 1.830 1.00 83.44 112 ILE A N 1
ATOM 856 C CA . ILE A 1 112 ? 9.615 -0.192 2.433 1.00 83.44 112 ILE A CA 1
ATOM 857 C C . ILE A 1 112 ? 9.560 1.109 1.643 1.00 83.44 112 ILE A C 1
ATOM 859 O O . ILE A 1 112 ? 9.522 1.103 0.413 1.00 83.44 112 ILE A O 1
ATOM 863 N N . THR A 1 113 ? 9.560 2.231 2.351 1.00 85.75 113 THR A N 1
ATOM 864 C CA . THR A 1 113 ? 9.605 3.558 1.733 1.00 85.75 113 THR A CA 1
ATOM 865 C C . THR A 1 113 ? 11.033 3.968 1.386 1.00 85.75 113 THR A C 1
ATOM 867 O O . THR A 1 113 ? 12.007 3.341 1.807 1.00 85.75 113 THR A O 1
ATOM 870 N N . ASN A 1 114 ? 11.168 5.085 0.672 1.00 81.62 114 ASN A N 1
ATOM 871 C CA . ASN A 1 114 ? 12.457 5.731 0.416 1.00 81.62 114 ASN A CA 1
ATOM 872 C C . ASN A 1 114 ? 13.205 6.177 1.690 1.00 81.62 114 ASN A C 1
ATOM 874 O O . ASN A 1 114 ? 14.401 6.433 1.610 1.00 81.62 114 ASN A O 1
ATOM 878 N N . ASN A 1 115 ? 12.528 6.259 2.842 1.00 82.06 115 ASN A N 1
ATOM 879 C CA . ASN A 1 115 ? 13.140 6.567 4.136 1.00 82.06 115 ASN A CA 1
ATOM 880 C C . ASN A 1 115 ? 13.126 5.362 5.099 1.00 82.06 115 ASN A C 1
ATOM 882 O O . ASN A 1 115 ? 13.130 5.537 6.311 1.00 82.06 115 ASN A O 1
ATOM 886 N N . HIS A 1 116 ? 13.073 4.137 4.563 1.00 83.62 116 HIS A N 1
ATOM 887 C CA . HIS A 1 116 ? 13.148 2.874 5.315 1.00 83.62 116 HIS A CA 1
ATOM 888 C C . HIS A 1 116 ? 12.012 2.608 6.322 1.00 83.62 116 HIS A C 1
ATOM 890 O O . HIS A 1 116 ? 12.105 1.670 7.111 1.00 83.62 116 HIS A O 1
ATOM 896 N N . MET A 1 117 ? 10.909 3.359 6.266 1.00 87.00 117 MET A N 1
ATOM 897 C CA . MET A 1 117 ? 9.694 3.020 7.019 1.00 87.00 117 MET A CA 1
ATOM 898 C C . MET A 1 117 ? 8.968 1.843 6.355 1.00 87.00 117 MET A C 1
ATOM 900 O O . MET A 1 117 ? 8.962 1.732 5.126 1.00 87.00 117 MET A O 1
ATOM 904 N N . ALA A 1 118 ? 8.351 0.969 7.150 1.00 86.38 118 ALA A N 1
ATOM 905 C CA . ALA A 1 118 ? 7.591 -0.173 6.640 1.00 86.38 118 ALA A CA 1
ATOM 906 C C . ALA A 1 118 ? 6.134 0.218 6.356 1.00 86.38 118 ALA A C 1
ATOM 908 O O . ALA A 1 118 ? 5.514 0.914 7.158 1.00 86.38 118 ALA A O 1
ATOM 909 N N . TYR A 1 119 ? 5.575 -0.252 5.242 1.00 87.75 119 TYR A N 1
ATOM 910 C CA . TYR A 1 119 ? 4.170 -0.033 4.887 1.00 87.75 119 TYR A CA 1
ATOM 911 C C . TYR A 1 119 ? 3.567 -1.253 4.180 1.00 87.75 119 TYR A C 1
ATOM 913 O O . TYR A 1 119 ? 4.281 -2.145 3.713 1.00 87.75 119 TYR A O 1
ATOM 921 N N . GLY A 1 120 ? 2.240 -1.331 4.131 1.00 84.00 120 GLY A N 1
ATOM 922 C CA . GLY A 1 120 ? 1.551 -2.526 3.658 1.00 84.00 120 GLY A CA 1
ATOM 923 C C . GLY A 1 120 ? 0.036 -2.451 3.765 1.00 84.00 120 GLY A C 1
ATOM 924 O O . GLY A 1 120 ? -0.526 -1.377 3.962 1.00 84.00 120 GLY A O 1
ATOM 925 N N . ASN A 1 121 ? -0.612 -3.611 3.618 1.00 80.62 121 ASN A N 1
ATOM 926 C CA . ASN A 1 121 ? -2.067 -3.772 3.736 1.00 80.62 121 ASN A CA 1
ATOM 927 C C . ASN A 1 121 ? -2.857 -2.759 2.896 1.00 80.62 121 ASN A C 1
ATOM 929 O O . ASN A 1 121 ? -3.833 -2.169 3.348 1.00 80.62 121 ASN A O 1
ATOM 933 N N . ILE A 1 122 ? -2.392 -2.552 1.662 1.00 83.69 122 ILE A N 1
ATOM 934 C CA . ILE A 1 122 ? -2.984 -1.597 0.731 1.00 83.69 122 ILE A CA 1
ATOM 935 C C . ILE A 1 122 ? -4.311 -2.159 0.226 1.00 83.69 122 ILE A C 1
ATOM 937 O O . ILE A 1 122 ? -4.342 -3.232 -0.381 1.00 83.69 122 ILE A O 1
ATOM 941 N N . LYS A 1 123 ? -5.394 -1.417 0.438 1.00 83.00 123 LYS A N 1
ATOM 942 C CA . LYS A 1 123 ? -6.731 -1.726 -0.063 1.00 83.00 123 LYS A CA 1
ATOM 943 C C . LYS A 1 123 ? -7.213 -0.570 -0.925 1.00 83.00 123 LYS A C 1
ATOM 945 O O . LYS A 1 123 ? -7.096 0.587 -0.543 1.00 83.00 123 LYS A O 1
ATOM 950 N N . VAL A 1 124 ? -7.767 -0.883 -2.090 1.00 87.00 124 VAL A N 1
ATOM 951 C CA . VAL A 1 124 ? -8.361 0.113 -2.987 1.00 87.00 124 VAL A CA 1
ATOM 952 C C . VAL A 1 124 ? -9.761 -0.349 -3.349 1.00 87.00 124 VAL A C 1
ATOM 954 O O . VAL A 1 124 ? -9.958 -1.489 -3.765 1.00 87.00 124 VAL A O 1
ATOM 957 N N . THR A 1 125 ? -10.741 0.525 -3.156 1.00 84.06 125 THR A N 1
ATOM 958 C CA . THR A 1 125 ? -12.158 0.257 -3.430 1.00 84.06 125 THR A CA 1
ATOM 959 C C . THR A 1 125 ? -12.730 1.347 -4.318 1.00 84.06 125 THR A C 1
ATOM 961 O O . THR A 1 125 ? -12.270 2.483 -4.275 1.00 84.06 125 THR A O 1
ATOM 964 N N . LYS A 1 126 ? -13.712 1.010 -5.154 1.00 90.31 126 LYS A N 1
ATOM 965 C CA . LYS A 1 126 ? -14.338 1.972 -6.062 1.00 90.31 126 LYS A CA 1
ATOM 966 C C . LYS A 1 126 ? -15.378 2.813 -5.324 1.00 90.31 126 LYS A C 1
ATOM 968 O O . LYS A 1 126 ? -16.259 2.255 -4.676 1.00 90.31 126 LYS A O 1
ATOM 973 N N . GLU A 1 127 ? -15.320 4.130 -5.493 1.00 88.69 127 GLU A N 1
ATOM 974 C CA . GLU A 1 127 ? -16.285 5.101 -4.968 1.00 88.69 127 GLU A CA 1
ATOM 975 C C . GLU A 1 127 ? -16.759 6.027 -6.098 1.00 88.69 127 GLU A C 1
ATOM 977 O O . GLU A 1 127 ? -16.193 7.087 -6.372 1.00 88.69 127 GLU A O 1
ATOM 982 N N . GLY A 1 128 ? -17.813 5.605 -6.803 1.00 92.06 128 GLY A N 1
ATOM 983 C CA . GLY A 1 128 ? -18.332 6.331 -7.963 1.00 92.06 128 GLY A CA 1
ATOM 984 C C . GLY A 1 128 ? -17.341 6.335 -9.132 1.00 92.06 128 GLY A C 1
ATOM 985 O O . GLY A 1 128 ? -16.995 5.273 -9.656 1.00 92.06 128 GLY A O 1
ATOM 986 N N . ILE A 1 129 ? -16.920 7.532 -9.559 1.00 93.56 129 ILE A N 1
ATOM 987 C CA . ILE A 1 129 ? -15.894 7.721 -10.604 1.00 93.56 129 ILE A CA 1
ATOM 988 C C . ILE A 1 129 ? -14.461 7.666 -10.055 1.00 93.56 129 ILE A C 1
ATOM 990 O O . ILE A 1 129 ? -13.517 7.593 -10.836 1.00 93.56 129 ILE A O 1
ATOM 994 N N . ASN A 1 130 ? -14.316 7.714 -8.730 1.00 96.31 130 ASN A N 1
ATOM 995 C CA . ASN A 1 130 ? -13.046 7.725 -8.016 1.00 96.31 130 ASN A CA 1
ATOM 996 C C . ASN A 1 130 ? -12.825 6.388 -7.300 1.00 96.31 130 ASN A C 1
ATOM 998 O O . ASN A 1 130 ? -13.664 5.482 -7.342 1.00 96.31 130 ASN A O 1
ATOM 1002 N N . SER A 1 131 ? -11.698 6.278 -6.606 1.00 95.00 131 SER A N 1
ATOM 1003 C CA . SER A 1 131 ? -11.407 5.172 -5.699 1.00 95.00 131 SER A CA 1
ATOM 1004 C C . SER A 1 131 ? -11.099 5.697 -4.300 1.00 95.00 131 SER A C 1
ATOM 1006 O O . SER A 1 131 ? -10.588 6.801 -4.142 1.00 95.00 131 SER A O 1
ATOM 1008 N N . ARG A 1 132 ? -11.351 4.891 -3.272 1.00 91.56 132 ARG A N 1
ATOM 1009 C CA . ARG A 1 132 ? -10.817 5.083 -1.922 1.00 91.56 132 ARG A CA 1
ATOM 1010 C C . ARG A 1 132 ? -9.659 4.130 -1.713 1.00 91.56 132 ARG A C 1
ATOM 1012 O O . ARG A 1 132 ? -9.824 2.920 -1.884 1.00 91.56 132 ARG A O 1
ATOM 1019 N N . GLY A 1 133 ? -8.501 4.678 -1.366 1.00 86.56 133 GLY A N 1
ATOM 1020 C CA . GLY A 1 133 ? -7.325 3.904 -0.998 1.00 86.56 133 GLY A CA 1
ATOM 1021 C C . GLY A 1 133 ? -7.086 3.964 0.502 1.00 86.56 133 GLY A C 1
ATOM 1022 O O . GLY A 1 133 ? -7.234 5.024 1.106 1.00 86.56 133 GLY A O 1
ATOM 1023 N N . SER A 1 134 ? -6.673 2.844 1.081 1.00 85.31 134 SER A N 1
ATOM 1024 C CA . SER A 1 134 ? -6.151 2.773 2.438 1.00 85.31 134 SER A CA 1
ATOM 1025 C C . SER A 1 134 ? -4.889 1.928 2.501 1.00 85.31 134 SER A C 1
ATOM 1027 O O . SER A 1 134 ? -4.691 1.026 1.687 1.00 85.31 134 SER A O 1
ATOM 1029 N N . PHE A 1 135 ? -3.995 2.253 3.429 1.00 86.12 135 PHE A N 1
ATOM 1030 C CA . PHE A 1 135 ? -2.793 1.471 3.706 1.00 86.12 135 PHE A CA 1
ATOM 1031 C C . PHE A 1 135 ? -2.365 1.645 5.161 1.00 86.12 135 PHE A C 1
ATOM 1033 O O . PHE A 1 135 ? -2.773 2.590 5.833 1.00 86.12 135 PHE A O 1
ATOM 1040 N N . GLN A 1 136 ? -1.513 0.742 5.633 1.00 84.94 136 GLN A N 1
ATOM 1041 C CA . GLN A 1 136 ? -0.907 0.823 6.956 1.00 84.94 136 GLN A CA 1
ATOM 1042 C C . GLN A 1 136 ? 0.567 1.187 6.861 1.00 84.94 136 GLN A C 1
ATOM 1044 O O . GLN A 1 136 ? 1.280 0.700 5.979 1.00 84.94 136 GLN A O 1
ATOM 1049 N N . ILE A 1 137 ? 1.026 2.012 7.796 1.00 87.50 137 ILE A N 1
ATOM 1050 C CA . ILE A 1 137 ? 2.428 2.390 7.953 1.00 87.50 137 ILE A CA 1
ATOM 1051 C C . ILE A 1 137 ? 2.871 2.170 9.390 1.00 87.50 137 ILE A C 1
ATOM 1053 O O . ILE A 1 137 ? 2.139 2.491 10.322 1.00 87.50 137 ILE A O 1
ATOM 1057 N N . LYS A 1 138 ? 4.084 1.640 9.557 1.00 85.00 138 LYS A N 1
ATOM 1058 C CA . LYS A 1 138 ? 4.774 1.641 10.840 1.00 85.00 138 LYS A CA 1
ATOM 1059 C C . LYS A 1 138 ? 5.605 2.911 10.968 1.00 85.00 138 LYS A C 1
ATOM 1061 O O . LYS A 1 138 ? 6.500 3.152 10.156 1.00 85.00 138 LYS A O 1
ATOM 1066 N N . ASN A 1 139 ? 5.334 3.668 12.016 1.00 86.88 139 ASN A N 1
ATOM 1067 C CA . ASN A 1 139 ? 6.037 4.880 12.372 1.00 86.88 139 ASN A CA 1
ATOM 1068 C C . ASN A 1 139 ? 6.668 4.717 13.762 1.00 86.88 139 ASN A C 1
ATOM 1070 O O . ASN A 1 139 ? 5.977 4.442 14.737 1.00 86.88 139 ASN A O 1
ATOM 1074 N N . ASP A 1 140 ? 7.982 4.891 13.861 1.00 85.44 140 ASP A N 1
ATOM 1075 C CA . ASP A 1 140 ? 8.716 4.766 15.129 1.00 85.44 140 ASP A CA 1
ATOM 1076 C C . ASP A 1 140 ? 8.993 6.141 15.779 1.00 85.44 140 ASP A C 1
ATOM 1078 O O . ASP A 1 140 ? 9.668 6.224 16.803 1.00 85.44 140 ASP A O 1
ATOM 1082 N N . ILE A 1 141 ? 8.468 7.225 15.194 1.00 86.44 141 ILE A N 1
ATOM 1083 C CA . ILE A 1 141 ? 8.724 8.605 15.618 1.00 86.44 141 ILE A CA 1
ATOM 1084 C C . ILE A 1 141 ? 7.435 9.216 16.198 1.00 86.44 141 ILE A C 1
ATOM 1086 O O . ILE A 1 141 ? 6.425 9.262 15.500 1.00 86.44 141 ILE A O 1
ATOM 1090 N N . PRO A 1 142 ? 7.417 9.707 17.447 1.00 86.19 142 PRO A N 1
ATOM 1091 C CA . PRO A 1 142 ? 6.234 10.358 18.007 1.00 86.19 142 PRO A CA 1
ATOM 1092 C C . PRO A 1 142 ? 5.829 11.607 17.223 1.00 86.19 142 PRO A C 1
ATOM 1094 O O . PRO A 1 142 ? 6.683 12.431 16.908 1.00 86.19 142 PRO A O 1
ATOM 1097 N N . GLN A 1 143 ? 4.525 11.770 16.968 1.00 89.81 143 GLN A N 1
ATOM 1098 C CA . GLN A 1 143 ? 3.960 12.966 16.324 1.00 89.81 143 GLN A CA 1
ATOM 1099 C C . GLN A 1 143 ? 4.659 13.307 14.995 1.00 89.81 143 GLN A C 1
ATOM 1101 O O . GLN A 1 143 ? 4.986 14.458 14.698 1.00 89.81 143 GLN A O 1
ATOM 1106 N N . ASN A 1 144 ? 4.912 12.278 14.186 1.00 89.75 144 ASN A N 1
ATOM 1107 C CA . ASN A 1 144 ? 5.670 12.393 12.952 1.00 89.75 144 ASN A CA 1
ATOM 1108 C C . ASN A 1 144 ? 4.810 12.990 11.837 1.00 89.75 144 ASN A C 1
ATOM 1110 O O . ASN A 1 144 ? 3.963 12.310 11.255 1.00 89.75 144 ASN A O 1
ATOM 1114 N N . ASP A 1 145 ? 5.032 14.266 11.533 1.00 91.69 145 ASP A N 1
ATOM 1115 C CA . ASP A 1 145 ? 4.386 14.947 10.415 1.00 91.69 145 ASP A CA 1
ATOM 1116 C C . ASP A 1 145 ? 4.988 14.494 9.073 1.00 91.69 145 ASP A C 1
ATOM 1118 O O . ASP A 1 145 ? 6.066 14.936 8.652 1.00 91.69 145 ASP A O 1
ATOM 1122 N N . LEU A 1 146 ? 4.268 13.593 8.401 1.00 92.75 146 LEU A N 1
ATOM 1123 C CA . LEU A 1 146 ? 4.659 12.977 7.141 1.00 92.75 146 LEU A CA 1
ATOM 1124 C C . LEU A 1 146 ? 3.948 13.629 5.955 1.00 92.75 146 LEU A C 1
ATOM 1126 O O . LEU A 1 146 ? 2.726 13.779 5.922 1.00 92.75 146 LEU A O 1
ATOM 1130 N N . GLY A 1 147 ? 4.734 13.948 4.927 1.00 93.38 147 GLY A N 1
ATOM 1131 C CA . GLY A 1 147 ? 4.251 14.399 3.624 1.00 93.38 147 GLY A CA 1
ATOM 1132 C C . GLY A 1 147 ? 4.796 13.509 2.515 1.00 93.38 147 GLY A C 1
ATOM 1133 O O . GLY A 1 147 ? 6.010 13.334 2.396 1.00 93.38 147 GLY A O 1
ATOM 1134 N N . GLY A 1 148 ? 3.924 12.932 1.693 1.00 94.50 148 GLY A N 1
ATOM 1135 C CA . GLY A 1 148 ? 4.334 11.948 0.696 1.00 94.50 148 GLY A CA 1
ATOM 1136 C C . GLY A 1 148 ? 3.258 11.586 -0.315 1.00 94.50 148 GLY A C 1
ATOM 1137 O O . GLY A 1 148 ? 2.223 12.239 -0.437 1.00 94.50 148 GLY A O 1
ATOM 1138 N N . THR A 1 149 ? 3.520 10.537 -1.083 1.00 96.31 149 THR A N 1
ATOM 1139 C CA . THR A 1 149 ? 2.574 10.014 -2.068 1.00 96.31 149 THR A CA 1
ATOM 1140 C C . THR A 1 149 ? 2.730 8.508 -2.183 1.00 96.31 149 THR A C 1
ATOM 1142 O O . THR A 1 149 ? 3.825 8.012 -2.463 1.00 96.31 149 THR A O 1
ATOM 1145 N N . LEU A 1 150 ? 1.623 7.791 -2.004 1.00 97.00 150 LEU A N 1
ATOM 1146 C CA . LEU A 1 150 ? 1.492 6.406 -2.432 1.00 97.00 150 LEU A CA 1
ATOM 1147 C C . LEU A 1 150 ? 1.080 6.404 -3.909 1.00 97.00 150 LEU A C 1
ATOM 1149 O O . LEU A 1 150 ? 0.085 7.020 -4.285 1.00 97.00 150 LEU A O 1
ATOM 1153 N N . ARG A 1 151 ? 1.849 5.731 -4.759 1.00 97.88 151 ARG A N 1
ATOM 1154 C CA . ARG A 1 151 ? 1.581 5.566 -6.190 1.00 97.88 151 ARG A CA 1
ATOM 1155 C C . ARG A 1 151 ? 1.189 4.128 -6.469 1.00 97.88 151 ARG A C 1
ATOM 1157 O O . ARG A 1 151 ? 1.815 3.211 -5.944 1.00 97.88 151 ARG A O 1
ATOM 1164 N N . LEU A 1 152 ? 0.182 3.949 -7.311 1.00 97.75 152 LEU A N 1
ATOM 1165 C CA . LEU A 1 152 ? -0.375 2.657 -7.688 1.00 97.75 152 LEU A CA 1
ATOM 1166 C C . LEU A 1 152 ? -0.157 2.424 -9.178 1.00 97.75 152 LEU A C 1
ATOM 1168 O O . LEU A 1 152 ? -0.412 3.316 -9.992 1.00 97.75 152 LEU A O 1
ATOM 1172 N N . PHE A 1 153 ? 0.289 1.221 -9.524 1.00 97.69 153 PHE A N 1
ATOM 1173 C CA . PHE A 1 153 ? 0.603 0.848 -10.897 1.00 97.69 153 PHE A CA 1
ATOM 1174 C C . PHE A 1 153 ? -0.149 -0.406 -11.318 1.00 97.69 153 PHE A C 1
ATOM 1176 O O . PHE A 1 153 ? -0.380 -1.297 -10.498 1.00 97.69 153 PHE A O 1
ATOM 1183 N N . ASP A 1 154 ? -0.492 -0.488 -12.599 1.00 96.62 154 ASP A N 1
ATOM 1184 C CA . ASP A 1 154 ? -1.017 -1.708 -13.213 1.00 96.62 154 ASP A CA 1
ATOM 1185 C C . ASP A 1 154 ? 0.081 -2.771 -13.436 1.00 96.62 154 ASP A C 1
ATOM 1187 O O . ASP A 1 154 ? 1.246 -2.594 -13.074 1.00 96.62 154 ASP A O 1
ATOM 1191 N N . GLU A 1 155 ? -0.282 -3.898 -14.052 1.00 95.12 155 GLU A N 1
ATOM 1192 C CA . GLU A 1 155 ? 0.646 -4.999 -14.360 1.00 95.12 155 GLU A CA 1
ATOM 1193 C C . GLU A 1 155 ? 1.775 -4.628 -15.338 1.00 95.12 155 GLU A C 1
ATOM 1195 O O . GLU A 1 155 ? 2.804 -5.301 -15.375 1.00 95.12 155 GLU A O 1
ATOM 1200 N N . LYS A 1 156 ? 1.605 -3.546 -16.106 1.00 95.06 156 LYS A N 1
ATOM 1201 C CA . LYS A 1 156 ? 2.585 -3.017 -17.062 1.00 95.06 156 LYS A CA 1
ATOM 1202 C C . LYS A 1 156 ? 3.374 -1.840 -16.479 1.00 95.06 156 LYS A C 1
ATOM 1204 O O . LYS A 1 156 ? 4.018 -1.103 -17.233 1.00 95.06 156 LYS A O 1
ATOM 1209 N N . ALA A 1 157 ? 3.321 -1.642 -15.162 1.00 95.81 157 ALA A N 1
ATOM 1210 C CA . ALA A 1 157 ? 3.936 -0.517 -14.466 1.00 95.81 157 ALA A CA 1
ATOM 1211 C C . ALA A 1 157 ? 3.487 0.864 -14.991 1.00 95.81 157 ALA A C 1
ATOM 1213 O O . ALA A 1 157 ? 4.240 1.831 -14.900 1.00 95.81 157 ALA A O 1
ATOM 1214 N N . ASN A 1 158 ? 2.277 0.986 -15.546 1.00 96.25 158 ASN A N 1
ATOM 1215 C CA . ASN A 1 158 ? 1.681 2.297 -15.795 1.00 96.25 158 ASN A CA 1
ATOM 1216 C C . ASN A 1 158 ? 1.108 2.834 -14.489 1.00 96.25 158 ASN A C 1
ATOM 1218 O O . ASN A 1 158 ? 0.450 2.101 -13.754 1.00 96.25 158 ASN A O 1
ATOM 1222 N N . LEU A 1 159 ? 1.319 4.118 -14.218 1.00 97.00 159 LEU A N 1
ATOM 1223 C CA . LEU A 1 159 ? 0.688 4.793 -13.092 1.00 97.00 159 LEU A CA 1
ATOM 1224 C C . LEU A 1 159 ? -0.826 4.901 -13.331 1.00 97.00 159 LEU A C 1
ATOM 1226 O O . LEU A 1 159 ? -1.248 5.519 -14.306 1.00 97.00 159 LEU A O 1
ATOM 1230 N N . ILE A 1 160 ? -1.628 4.348 -12.421 1.00 97.38 160 ILE A N 1
ATOM 1231 C CA . ILE A 1 160 ? -3.100 4.356 -12.511 1.00 97.38 160 ILE A CA 1
ATOM 1232 C C . ILE A 1 160 ? -3.785 5.051 -11.331 1.00 97.38 160 ILE A C 1
ATOM 1234 O O . ILE A 1 160 ? -4.996 5.233 -11.343 1.00 97.38 160 ILE A O 1
ATOM 1238 N N . GLY A 1 161 ? -3.031 5.424 -10.296 1.00 97.31 161 GLY A N 1
ATOM 1239 C CA . GLY A 1 161 ? -3.581 6.111 -9.136 1.00 97.31 161 GLY A CA 1
ATOM 1240 C C . GLY A 1 161 ? -2.502 6.697 -8.242 1.00 97.31 161 GLY A C 1
ATOM 1241 O O . GLY A 1 161 ? -1.378 6.189 -8.168 1.00 97.31 161 GLY A O 1
ATOM 1242 N N . GLN A 1 162 ? -2.850 7.778 -7.553 1.00 97.81 162 GLN A N 1
ATOM 1243 C CA . GLN A 1 162 ? -2.005 8.405 -6.547 1.00 97.81 162 GLN A CA 1
ATOM 1244 C C . GLN A 1 162 ? -2.834 8.789 -5.332 1.00 97.81 162 GLN A C 1
ATOM 1246 O O . GLN A 1 162 ? -3.964 9.253 -5.458 1.00 97.81 162 GLN A O 1
ATOM 1251 N N . LEU A 1 163 ? -2.239 8.604 -4.163 1.00 95.94 163 LEU A N 1
ATOM 1252 C CA . LEU A 1 163 ? -2.834 8.911 -2.881 1.00 95.94 163 LEU A CA 1
ATOM 1253 C C . LEU A 1 163 ? -1.859 9.822 -2.116 1.00 95.94 163 LEU A C 1
ATOM 1255 O O . LEU A 1 163 ? -0.814 9.348 -1.649 1.00 95.94 163 LEU A O 1
ATOM 1259 N N . PRO A 1 164 ? -2.129 11.139 -2.056 1.00 95.00 164 PRO A N 1
ATOM 1260 C CA . PRO A 1 164 ? -1.277 12.081 -1.347 1.00 95.00 164 PRO A CA 1
ATOM 1261 C C . PRO A 1 164 ? -1.410 11.885 0.163 1.00 95.00 164 PRO A C 1
ATOM 1263 O O . PRO A 1 164 ? -2.493 11.601 0.673 1.00 95.00 164 PRO A O 1
ATOM 1266 N N . ILE A 1 165 ? -0.298 12.066 0.869 1.00 94.69 165 ILE A N 1
ATOM 1267 C CA . ILE A 1 165 ? -0.207 11.954 2.323 1.00 94.69 165 ILE A CA 1
ATOM 1268 C C . ILE A 1 165 ? 0.244 13.304 2.855 1.00 94.69 165 ILE A C 1
ATOM 1270 O O . ILE A 1 165 ? 1.262 13.839 2.415 1.00 94.69 165 ILE A O 1
ATOM 1274 N N . ASN A 1 166 ? -0.515 13.836 3.801 1.00 93.25 166 ASN A N 1
ATOM 1275 C CA . ASN A 1 166 ? -0.147 14.986 4.615 1.00 93.25 166 ASN A CA 1
ATOM 1276 C C . ASN A 1 166 ? -0.807 14.782 5.979 1.00 93.25 166 ASN A C 1
ATOM 1278 O O . ASN A 1 166 ? -1.977 15.125 6.156 1.00 93.25 166 ASN A O 1
ATOM 1282 N N . HIS A 1 167 ? -0.113 14.083 6.875 1.00 91.75 167 HIS A N 1
ATOM 1283 C CA . HIS A 1 167 ? -0.694 13.601 8.122 1.00 91.75 167 HIS A CA 1
ATOM 1284 C C . HIS A 1 167 ? 0.362 13.443 9.214 1.00 91.75 167 HIS A C 1
ATOM 1286 O O . HIS A 1 167 ? 1.498 13.055 8.937 1.00 91.75 167 HIS A O 1
ATOM 1292 N N . THR A 1 168 ? -0.043 13.704 10.454 1.00 91.12 168 THR A N 1
ATOM 1293 C CA . THR A 1 168 ? 0.774 13.479 11.646 1.00 91.12 168 THR A CA 1
ATOM 1294 C C . THR A 1 168 ? 0.468 12.099 12.201 1.00 91.12 168 THR A C 1
ATOM 1296 O O . THR A 1 168 ? -0.645 11.849 12.648 1.00 91.12 168 THR A O 1
ATOM 1299 N N . PHE A 1 169 ? 1.455 11.211 12.165 1.00 85.38 169 PHE A N 1
ATOM 1300 C CA . PHE A 1 169 ? 1.328 9.850 12.666 1.00 85.38 169 PHE A CA 1
ATOM 1301 C C . PHE A 1 169 ? 1.853 9.735 14.097 1.00 85.38 169 PHE A C 1
ATOM 1303 O O . PHE A 1 169 ? 2.919 10.260 14.430 1.00 85.38 169 PHE A O 1
ATOM 1310 N N . ASP A 1 170 ? 1.133 8.991 14.929 1.00 84.56 170 ASP A N 1
ATOM 1311 C CA . ASP A 1 170 ? 1.630 8.544 16.228 1.00 84.56 170 ASP A CA 1
ATOM 1312 C C . ASP A 1 170 ? 2.622 7.385 16.082 1.00 84.56 170 ASP A C 1
ATOM 1314 O O . ASP A 1 170 ? 2.779 6.799 15.007 1.00 84.56 170 ASP A O 1
ATOM 1318 N N . THR A 1 171 ? 3.332 7.059 17.164 1.00 82.25 171 THR A N 1
ATOM 1319 C CA . THR A 1 171 ? 4.177 5.860 17.200 1.00 82.25 171 THR A CA 1
ATOM 1320 C C . THR A 1 171 ? 3.333 4.597 17.072 1.00 82.25 171 THR A C 1
ATOM 1322 O O . THR A 1 171 ? 2.290 4.488 17.713 1.00 82.25 171 THR A O 1
ATOM 1325 N N . GLY A 1 172 ? 3.835 3.607 16.341 1.00 78.62 172 GLY A N 1
ATOM 1326 C CA . GLY A 1 172 ? 3.175 2.323 16.138 1.00 78.62 172 GLY A CA 1
ATOM 1327 C C . GLY A 1 172 ? 2.734 2.137 14.694 1.00 78.62 172 GLY A C 1
ATOM 1328 O O . GLY A 1 172 ? 3.387 2.613 13.765 1.00 78.62 172 GLY A O 1
ATOM 1329 N N . ILE A 1 173 ? 1.655 1.384 14.499 1.00 78.88 173 ILE A N 1
ATOM 1330 C CA . ILE A 1 173 ? 1.073 1.157 13.178 1.00 78.88 173 ILE A CA 1
ATOM 1331 C C . ILE A 1 173 ? -0.219 1.936 13.074 1.00 78.88 173 ILE A C 1
ATOM 1333 O O . ILE A 1 173 ? -1.104 1.797 13.912 1.00 78.88 173 ILE A O 1
ATOM 1337 N N . SER A 1 174 ? -0.336 2.722 12.013 1.00 79.75 174 SER A N 1
ATOM 1338 C CA . SER A 1 174 ? -1.524 3.522 11.747 1.00 79.75 174 SER A CA 1
ATOM 1339 C C . SER A 1 174 ? -2.055 3.233 10.354 1.00 79.75 174 SER A C 1
ATOM 1341 O O . SER A 1 174 ? -1.287 3.006 9.415 1.00 79.75 174 SER A O 1
ATOM 1343 N N . THR A 1 175 ? -3.377 3.276 10.223 1.00 82.88 175 THR A N 1
ATOM 1344 C CA . THR A 1 175 ? -4.063 3.241 8.932 1.00 82.88 175 THR A CA 1
ATOM 1345 C C . THR A 1 175 ? -4.213 4.666 8.414 1.00 82.88 175 THR A C 1
ATOM 1347 O O . THR A 1 175 ? -4.610 5.560 9.155 1.00 82.88 175 THR A O 1
ATOM 1350 N N . TYR A 1 176 ? -3.906 4.875 7.138 1.00 86.38 176 TYR A N 1
ATOM 1351 C CA . TYR A 1 176 ? -4.187 6.120 6.437 1.00 86.38 176 TYR A CA 1
ATOM 1352 C C . TYR A 1 176 ? -5.100 5.849 5.251 1.00 86.38 176 TYR A C 1
ATOM 1354 O O . TYR A 1 176 ? -4.872 4.900 4.498 1.00 86.38 176 TYR A O 1
ATOM 1362 N N . GLU A 1 177 ? -6.097 6.710 5.066 1.00 88.94 177 GLU A N 1
ATOM 1363 C CA . GLU A 1 177 ? -7.052 6.620 3.968 1.00 88.94 177 GLU A CA 1
ATOM 1364 C C . GLU A 1 177 ? -7.207 7.964 3.262 1.00 88.94 177 GLU A C 1
ATOM 1366 O O . GLU A 1 177 ? -7.183 9.022 3.893 1.00 88.94 177 GLU A O 1
ATOM 1371 N N . ASN A 1 178 ? -7.388 7.930 1.943 1.00 92.00 178 ASN A N 1
ATOM 1372 C CA . ASN A 1 178 ? -7.728 9.117 1.164 1.00 92.00 178 ASN A CA 1
ATOM 1373 C C . ASN A 1 178 ? -8.394 8.731 -0.170 1.00 92.00 178 ASN A C 1
ATOM 1375 O O . ASN A 1 178 ? -8.413 7.565 -0.578 1.00 92.00 178 ASN A O 1
ATOM 1379 N N . THR A 1 179 ? -8.940 9.730 -0.861 1.00 93.56 179 THR A N 1
ATOM 1380 C CA . THR A 1 179 ? -9.511 9.573 -2.203 1.00 93.56 179 THR A CA 1
ATOM 1381 C C . THR A 1 179 ? -8.401 9.545 -3.253 1.00 93.56 179 THR A C 1
ATOM 1383 O O . THR A 1 179 ? -7.443 10.314 -3.190 1.00 93.56 179 THR A O 1
ATOM 1386 N N . ILE A 1 180 ? -8.557 8.665 -4.235 1.00 97.31 180 ILE A N 1
ATOM 1387 C CA . ILE A 1 180 ? -7.736 8.540 -5.436 1.00 97.31 180 ILE A CA 1
ATOM 1388 C C . ILE A 1 180 ? -8.605 8.955 -6.621 1.00 97.31 180 ILE A C 1
ATOM 1390 O O . ILE A 1 180 ? -9.725 8.465 -6.779 1.00 97.31 180 ILE A O 1
ATOM 1394 N N . GLU A 1 181 ? -8.087 9.847 -7.458 1.00 96.69 181 GLU A N 1
ATOM 1395 C CA . GLU A 1 181 ? -8.754 10.236 -8.698 1.00 96.69 181 GLU A CA 1
ATOM 1396 C C . GLU A 1 181 ? -8.797 9.055 -9.680 1.00 96.69 181 GLU A C 1
ATOM 1398 O O . GLU A 1 181 ? -7.771 8.428 -9.955 1.00 96.69 181 GLU A O 1
ATOM 1403 N N . GLY A 1 182 ? -9.986 8.753 -10.209 1.00 95.50 182 GLY A N 1
ATOM 1404 C CA . GLY A 1 182 ? -10.193 7.653 -11.152 1.00 95.50 182 GLY A CA 1
ATOM 1405 C C . GLY A 1 182 ? -10.302 6.257 -10.518 1.00 95.50 182 GLY A C 1
ATOM 1406 O O . GLY A 1 182 ? -10.407 6.086 -9.301 1.00 95.50 182 GLY A O 1
ATOM 1407 N N . ASP A 1 183 ? -10.315 5.229 -11.372 1.00 96.12 183 ASP A N 1
ATOM 1408 C CA . ASP A 1 183 ? -10.416 3.823 -10.964 1.00 96.12 183 ASP A CA 1
ATOM 1409 C C . ASP A 1 183 ? -9.028 3.179 -10.850 1.00 96.12 183 ASP A C 1
ATOM 1411 O O . ASP A 1 183 ? -8.409 2.813 -11.849 1.00 96.12 183 ASP A O 1
ATOM 1415 N N . ALA A 1 184 ? -8.558 3.015 -9.614 1.00 96.94 184 ALA A N 1
ATOM 1416 C CA . ALA A 1 184 ? -7.277 2.389 -9.297 1.00 96.94 184 ALA A CA 1
ATOM 1417 C C . ALA A 1 184 ? -7.442 0.985 -8.688 1.00 96.94 184 ALA A C 1
ATOM 1419 O O . ALA A 1 184 ? -6.486 0.427 -8.148 1.00 96.94 184 ALA A O 1
ATOM 1420 N N . THR A 1 185 ? -8.640 0.390 -8.754 1.00 93.06 185 THR A N 1
ATOM 1421 C CA . THR A 1 185 ? -8.926 -0.911 -8.118 1.00 93.06 185 THR A CA 1
ATOM 1422 C C . THR A 1 185 ? -8.138 -2.074 -8.724 1.00 93.06 185 THR A C 1
ATOM 1424 O O . THR A 1 185 ? -7.873 -3.062 -8.043 1.00 93.06 185 THR A O 1
ATOM 1427 N N . ASN A 1 186 ? -7.693 -1.936 -9.975 1.00 93.62 186 ASN A N 1
ATOM 1428 C CA . ASN A 1 186 ? -6.931 -2.954 -10.703 1.00 93.62 186 ASN A CA 1
ATOM 1429 C C . ASN A 1 186 ? -5.406 -2.860 -10.510 1.00 93.62 186 ASN A C 1
ATOM 1431 O O . ASN A 1 186 ? -4.652 -3.441 -11.296 1.00 93.62 186 ASN A O 1
ATOM 1435 N N . PHE A 1 187 ? -4.929 -2.137 -9.493 1.00 96.69 187 PHE A N 1
ATOM 1436 C CA . PHE A 1 187 ? -3.494 -2.024 -9.227 1.00 96.69 187 PHE A CA 1
ATOM 1437 C C . PHE A 1 187 ? -2.839 -3.388 -8.952 1.00 96.69 187 PHE A C 1
ATOM 1439 O O . PHE A 1 187 ? -3.453 -4.317 -8.420 1.00 96.69 187 PHE A O 1
ATOM 1446 N N . LYS A 1 188 ? -1.563 -3.501 -9.323 1.00 95.25 188 LYS A N 1
ATOM 1447 C CA . LYS A 1 188 ? -0.692 -4.658 -9.067 1.00 95.25 188 LYS A CA 1
ATOM 1448 C C . LYS A 1 188 ? 0.526 -4.304 -8.238 1.00 95.25 188 LYS A C 1
ATOM 1450 O O . LYS A 1 188 ? 0.962 -5.123 -7.431 1.00 95.25 188 LYS A O 1
ATOM 1455 N N . TYR A 1 189 ? 1.053 -3.098 -8.415 1.00 95.81 189 TYR A N 1
ATOM 1456 C CA . TYR A 1 189 ? 2.236 -2.633 -7.703 1.00 95.81 189 TYR A CA 1
ATOM 1457 C C . TYR A 1 189 ? 1.953 -1.319 -6.995 1.00 95.81 189 TYR A C 1
ATOM 1459 O O . TYR A 1 189 ? 1.084 -0.548 -7.408 1.00 95.81 189 TYR A O 1
ATOM 1467 N N . ALA A 1 190 ? 2.708 -1.060 -5.933 1.00 95.00 190 ALA A N 1
ATOM 1468 C CA . ALA A 1 190 ? 2.606 0.172 -5.178 1.00 95.00 190 ALA A CA 1
ATOM 1469 C C . ALA A 1 190 ? 3.985 0.663 -4.740 1.00 95.00 190 ALA A C 1
ATOM 1471 O O . ALA A 1 190 ? 4.870 -0.130 -4.420 1.00 95.00 190 ALA A O 1
ATOM 1472 N N . THR A 1 191 ? 4.158 1.982 -4.720 1.00 95.75 191 THR A N 1
ATOM 1473 C CA . THR A 1 191 ? 5.359 2.634 -4.195 1.00 95.75 191 THR A CA 1
ATOM 1474 C C . THR A 1 191 ? 4.972 3.782 -3.281 1.00 95.75 191 THR A C 1
ATOM 1476 O O . THR A 1 191 ? 4.093 4.570 -3.614 1.00 95.75 191 THR A O 1
ATOM 1479 N N . LEU A 1 192 ? 5.628 3.898 -2.128 1.00 94.31 192 LEU A N 1
ATOM 1480 C CA . LEU A 1 192 ? 5.415 4.996 -1.191 1.00 94.31 192 LEU A CA 1
ATOM 1481 C C . LEU A 1 192 ? 6.688 5.831 -1.066 1.00 94.31 192 LEU A C 1
ATOM 1483 O O . LEU A 1 192 ? 7.754 5.320 -0.721 1.00 94.31 192 LEU A O 1
ATOM 1487 N N . THR A 1 193 ? 6.571 7.123 -1.363 1.00 92.50 193 THR A N 1
ATOM 1488 C CA . THR A 1 193 ? 7.673 8.087 -1.270 1.00 92.50 193 THR A CA 1
ATOM 1489 C C . THR A 1 193 ? 7.297 9.238 -0.347 1.00 92.50 193 THR A C 1
ATOM 1491 O O . THR A 1 193 ? 6.235 9.836 -0.507 1.00 92.50 193 THR A O 1
ATOM 1494 N N . PHE A 1 194 ? 8.187 9.579 0.580 1.00 91.56 194 PHE A N 1
ATOM 1495 C CA . PHE A 1 194 ? 8.081 10.754 1.438 1.00 91.56 194 PHE A CA 1
ATOM 1496 C C . PHE A 1 194 ? 8.969 11.892 0.939 1.00 91.56 194 PHE A C 1
ATOM 1498 O O . PHE A 1 194 ? 10.135 11.683 0.599 1.00 91.56 194 PHE A O 1
ATOM 1505 N N . GLY A 1 195 ? 8.390 13.091 0.911 1.00 86.69 195 GLY A N 1
ATOM 1506 C CA . GLY A 1 195 ? 9.071 14.369 0.698 1.00 86.69 195 GLY A CA 1
ATOM 1507 C C . GLY A 1 195 ? 9.116 15.243 1.957 1.00 86.69 195 GLY A C 1
ATOM 1508 O O . GLY A 1 195 ? 9.764 16.283 1.943 1.00 86.69 195 GLY A O 1
ATOM 1509 N N . LYS A 1 196 ? 8.452 14.836 3.045 1.00 87.75 196 LYS A N 1
ATOM 1510 C CA . LYS A 1 196 ? 8.501 15.477 4.365 1.00 87.75 196 LYS A CA 1
ATOM 1511 C C . LYS A 1 196 ? 8.454 14.403 5.457 1.00 87.75 196 LYS A C 1
ATOM 1513 O O . LYS A 1 196 ? 7.617 13.504 5.365 1.00 87.75 196 LYS A O 1
ATOM 1518 N N . VAL A 1 197 ? 9.351 14.487 6.436 1.00 86.12 197 VAL A N 1
ATOM 1519 C CA . VAL A 1 197 ? 9.448 13.599 7.608 1.00 86.12 197 VAL A CA 1
ATOM 1520 C C . VAL A 1 197 ? 9.788 14.463 8.821 1.00 86.12 197 VAL A C 1
ATOM 1522 O O . VAL A 1 197 ? 10.600 15.374 8.688 1.00 86.12 197 VAL A O 1
ATOM 1525 N N . GLU A 1 198 ? 9.155 14.222 9.971 1.00 88.12 198 GLU A N 1
ATOM 1526 C CA . GLU A 1 198 ? 9.290 15.063 11.175 1.00 88.12 198 GLU A CA 1
ATOM 1527 C C . GLU A 1 198 ? 8.957 16.546 10.915 1.00 88.12 198 GLU A C 1
ATOM 1529 O O . GLU A 1 198 ? 9.536 17.452 11.508 1.00 88.12 198 GLU A O 1
ATOM 1534 N N . GLY A 1 199 ? 8.061 16.825 9.961 1.00 78.88 199 GLY A N 1
ATOM 1535 C CA . GLY A 1 199 ? 7.731 18.191 9.536 1.00 78.88 199 GLY A CA 1
ATOM 1536 C C . GLY A 1 199 ? 8.821 18.886 8.705 1.00 78.88 199 GLY A C 1
ATOM 1537 O O . GLY A 1 199 ? 8.555 19.919 8.088 1.00 78.88 199 GLY A O 1
ATOM 1538 N N . ALA A 1 200 ? 10.021 18.311 8.609 1.00 81.31 200 ALA A N 1
ATOM 1539 C CA . ALA A 1 200 ? 11.097 18.804 7.764 1.00 81.31 200 ALA A CA 1
ATOM 1540 C C . ALA A 1 200 ? 10.961 18.253 6.342 1.00 81.31 200 ALA A C 1
ATOM 1542 O O . ALA A 1 200 ? 10.636 17.080 6.139 1.00 81.31 200 ALA A O 1
ATOM 1543 N N . LEU A 1 201 ? 11.237 19.087 5.334 1.00 81.81 201 LEU A N 1
ATOM 1544 C CA . LEU A 1 201 ? 11.332 18.598 3.964 1.00 81.81 201 LEU A CA 1
ATOM 1545 C C . LEU A 1 201 ? 12.460 17.572 3.892 1.00 81.81 201 LEU A C 1
ATOM 1547 O O . LEU A 1 201 ? 13.626 17.872 4.150 1.00 81.81 201 LEU A O 1
ATOM 1551 N N . TYR A 1 202 ? 12.096 16.353 3.511 1.00 74.56 202 TYR A N 1
ATOM 1552 C CA . TYR A 1 202 ? 13.069 15.368 3.105 1.00 74.56 202 TYR A CA 1
ATOM 1553 C C . TYR A 1 202 ? 13.627 15.866 1.780 1.00 74.56 202 TYR A C 1
ATOM 1555 O O . TYR A 1 202 ? 12.941 15.844 0.759 1.00 74.56 202 TYR A O 1
ATOM 1563 N N . HIS A 1 203 ? 14.849 16.384 1.813 1.00 65.00 203 HIS A N 1
ATOM 1564 C CA . HIS A 1 203 ? 15.593 16.736 0.618 1.00 65.00 203 HIS A CA 1
ATOM 1565 C C . HIS A 1 203 ? 16.315 15.474 0.149 1.00 65.00 203 HIS A C 1
ATOM 1567 O O . HIS A 1 203 ? 17.433 15.222 0.609 1.00 65.00 203 HIS A O 1
ATOM 1573 N N . PRO A 1 204 ? 15.729 14.650 -0.747 1.00 61.28 204 PRO A N 1
ATOM 1574 C CA . PRO A 1 204 ? 16.561 13.695 -1.451 1.00 61.28 204 PRO A CA 1
ATOM 1575 C C . PRO A 1 204 ? 17.672 14.502 -2.120 1.00 61.28 204 PRO A C 1
ATOM 1577 O O . PRO A 1 204 ? 17.423 15.617 -2.596 1.00 61.28 204 PRO A O 1
ATOM 1580 N N . LEU A 1 205 ? 18.890 13.953 -2.145 1.00 63.56 205 LEU A N 1
ATOM 1581 C CA . LEU A 1 205 ? 19.974 14.516 -2.945 1.00 63.56 205 LEU A CA 1
ATOM 1582 C C . LEU A 1 205 ? 19.380 14.914 -4.301 1.00 63.56 205 LEU A C 1
ATOM 1584 O O . LEU A 1 205 ? 18.690 14.099 -4.921 1.00 63.56 205 LEU A O 1
ATOM 1588 N N . LEU A 1 206 ? 19.552 16.179 -4.701 1.00 67.19 206 LEU A N 1
ATOM 1589 C CA . LEU A 1 206 ? 19.038 16.707 -5.966 1.00 67.19 206 LEU A CA 1
ATOM 1590 C C . LEU A 1 206 ? 19.806 16.044 -7.114 1.00 67.19 206 LEU A C 1
ATOM 1592 O O . LEU A 1 206 ? 20.691 16.633 -7.725 1.00 67.19 206 LEU A O 1
ATOM 1596 N N . ILE A 1 207 ? 19.498 14.779 -7.368 1.00 80.75 207 ILE A N 1
ATOM 1597 C CA . ILE A 1 207 ? 20.061 13.997 -8.452 1.00 80.75 207 ILE A CA 1
ATOM 1598 C C . ILE A 1 207 ? 19.214 14.241 -9.696 1.00 80.75 207 ILE A C 1
ATOM 1600 O O . ILE A 1 207 ? 17.975 14.243 -9.648 1.00 80.75 207 ILE A O 1
ATOM 1604 N N . SER A 1 208 ? 19.896 14.498 -10.810 1.00 89.25 208 SER A N 1
ATOM 1605 C CA . SER A 1 208 ? 19.254 14.736 -12.098 1.00 89.25 208 SER A CA 1
ATOM 1606 C C . SER A 1 208 ? 18.432 13.515 -12.522 1.00 89.25 208 SER A C 1
ATOM 1608 O O . SER A 1 208 ? 18.650 12.393 -12.058 1.00 89.25 208 SER A O 1
ATOM 1610 N N . ARG A 1 209 ? 17.473 13.717 -13.433 1.00 89.88 209 ARG A N 1
ATOM 1611 C CA . ARG A 1 209 ? 16.721 12.599 -14.025 1.00 89.88 209 ARG A CA 1
ATOM 1612 C C . ARG A 1 209 ? 17.658 11.577 -14.675 1.00 89.88 209 ARG A C 1
ATOM 1614 O O . ARG A 1 209 ? 17.425 10.385 -14.534 1.00 89.88 209 ARG A O 1
ATOM 1621 N N . GLU A 1 210 ? 18.716 12.052 -15.325 1.00 93.56 210 GLU A N 1
ATOM 1622 C CA . GLU A 1 210 ? 19.748 11.211 -15.932 1.00 93.56 210 GLU A CA 1
ATOM 1623 C C . GLU A 1 210 ? 20.460 10.351 -14.884 1.00 93.56 210 GLU A C 1
ATOM 1625 O O . GLU A 1 210 ? 20.546 9.139 -15.053 1.00 93.56 210 GLU A O 1
ATOM 1630 N N . GLN A 1 211 ? 20.871 10.936 -13.754 1.00 92.81 211 GLN A N 1
ATOM 1631 C CA . GLN A 1 211 ? 21.486 10.173 -12.667 1.00 92.81 211 GLN A CA 1
ATOM 1632 C C . GLN A 1 211 ? 20.519 9.123 -12.100 1.00 92.81 211 GLN A C 1
ATOM 1634 O O . GLN A 1 211 ? 20.901 7.969 -11.938 1.00 92.81 211 GLN A O 1
ATOM 1639 N N . LYS A 1 212 ? 19.245 9.482 -11.879 1.00 91.62 212 LYS A N 1
ATOM 1640 C CA . LYS A 1 212 ? 18.216 8.523 -11.430 1.00 91.62 212 LYS A CA 1
ATOM 1641 C C . LYS A 1 212 ? 18.042 7.363 -12.401 1.00 91.62 212 LYS A C 1
ATOM 1643 O O . LYS A 1 212 ? 17.819 6.228 -11.977 1.00 91.62 212 LYS A O 1
ATOM 1648 N N . GLU A 1 213 ? 18.098 7.643 -13.697 1.00 95.25 213 GLU A N 1
ATOM 1649 C CA . GLU A 1 213 ? 18.013 6.614 -14.723 1.00 95.25 213 GLU A CA 1
ATOM 1650 C C . GLU A 1 213 ? 19.244 5.701 -14.698 1.00 95.25 213 GLU A C 1
ATOM 1652 O O . GLU A 1 213 ? 19.079 4.483 -14.725 1.00 95.25 213 GLU A O 1
ATOM 1657 N N . GLN A 1 214 ? 20.452 6.255 -14.553 1.00 96.12 214 GLN A N 1
ATOM 1658 C CA . GLN A 1 214 ? 21.679 5.461 -14.416 1.00 96.12 214 GLN A CA 1
ATOM 1659 C C . GLN A 1 214 ? 21.657 4.573 -13.167 1.00 96.12 214 GLN A C 1
ATOM 1661 O O . GLN A 1 214 ? 21.928 3.375 -13.263 1.00 96.12 214 GLN A O 1
ATOM 1666 N N . ASP A 1 215 ? 21.246 5.109 -12.018 1.00 94.62 215 ASP A N 1
ATOM 1667 C CA . ASP A 1 215 ? 21.107 4.338 -10.777 1.00 94.62 215 ASP A CA 1
ATOM 1668 C C . ASP A 1 215 ? 20.078 3.207 -10.941 1.00 94.62 215 ASP A C 1
ATOM 1670 O O . ASP A 1 215 ? 20.287 2.077 -10.493 1.00 94.62 215 ASP A O 1
ATOM 1674 N N . SER A 1 216 ? 18.983 3.485 -11.656 1.00 96.12 216 SER A N 1
ATOM 1675 C CA . SER A 1 216 ? 17.957 2.490 -11.978 1.00 96.12 216 SER A CA 1
ATOM 1676 C C . SER A 1 216 ? 18.490 1.393 -12.898 1.00 96.12 216 SER A C 1
ATOM 1678 O O . SER A 1 216 ? 18.210 0.218 -12.673 1.00 96.12 216 SER A O 1
ATOM 1680 N N . ILE A 1 217 ? 19.300 1.745 -13.900 1.00 97.50 217 ILE A N 1
ATOM 1681 C CA . ILE A 1 217 ? 19.969 0.781 -14.782 1.00 97.50 217 ILE A CA 1
ATOM 1682 C C . ILE A 1 217 ? 20.910 -0.117 -13.974 1.00 97.50 217 ILE A C 1
ATOM 1684 O O . ILE A 1 217 ? 20.863 -1.337 -14.128 1.00 97.50 217 ILE A O 1
ATOM 1688 N N . ILE A 1 218 ? 21.732 0.455 -13.089 1.00 97.31 218 ILE A N 1
ATOM 1689 C CA . ILE A 1 218 ? 22.649 -0.308 -12.227 1.00 97.31 218 ILE A CA 1
ATOM 1690 C C . ILE A 1 218 ? 21.863 -1.283 -11.343 1.00 97.31 218 ILE A C 1
ATOM 1692 O O . ILE A 1 218 ? 22.188 -2.474 -11.289 1.00 97.31 218 ILE A O 1
ATOM 1696 N N . HIS A 1 219 ? 20.794 -0.809 -10.699 1.00 96.44 219 HIS A N 1
ATOM 1697 C CA . HIS A 1 219 ? 19.941 -1.652 -9.867 1.00 96.44 219 HIS A CA 1
ATOM 1698 C C . HIS A 1 219 ? 19.304 -2.793 -10.676 1.00 96.44 219 HIS A C 1
ATOM 1700 O O . HIS A 1 219 ? 19.402 -3.953 -10.276 1.00 96.44 219 HIS A O 1
ATOM 1706 N N . LEU A 1 220 ? 18.716 -2.516 -11.841 1.00 97.50 220 LEU A N 1
ATOM 1707 C CA . LEU A 1 220 ? 18.076 -3.545 -12.667 1.00 97.50 220 LEU A CA 1
ATOM 1708 C C . LEU A 1 220 ? 19.083 -4.558 -13.237 1.00 97.50 220 LEU A C 1
ATOM 1710 O O . LEU A 1 220 ? 18.787 -5.752 -13.278 1.00 97.50 220 LEU A O 1
ATOM 1714 N N . LYS A 1 221 ? 20.306 -4.136 -13.580 1.00 97.31 221 LYS A N 1
ATOM 1715 C CA . LYS A 1 221 ? 21.397 -5.059 -13.945 1.00 97.31 221 LYS A CA 1
ATOM 1716 C C . LYS A 1 221 ? 21.751 -6.002 -12.799 1.00 97.31 221 LYS A C 1
ATOM 1718 O O . LYS A 1 221 ? 21.921 -7.198 -13.025 1.00 97.31 221 LYS A O 1
ATOM 1723 N N . SER A 1 222 ? 21.782 -5.502 -11.560 1.00 96.69 222 SER A N 1
ATOM 1724 C CA . SER A 1 222 ? 21.994 -6.352 -10.376 1.00 96.69 222 SER A CA 1
ATOM 1725 C C . SER A 1 222 ? 20.888 -7.407 -10.183 1.00 96.69 222 SER A C 1
ATOM 1727 O O . SER A 1 222 ? 21.113 -8.442 -9.558 1.00 96.69 222 SER A O 1
ATOM 1729 N N . LYS A 1 223 ? 19.710 -7.182 -10.782 1.00 95.62 223 LYS A N 1
ATOM 1730 C CA . LYS A 1 223 ? 18.567 -8.109 -10.827 1.00 95.62 223 LYS A CA 1
ATOM 1731 C C . LYS A 1 223 ? 18.562 -9.019 -12.063 1.00 95.62 223 LYS A C 1
ATOM 1733 O O . LYS A 1 223 ? 17.543 -9.640 -12.345 1.00 95.62 223 LYS A O 1
ATOM 1738 N N . MET A 1 224 ? 19.695 -9.137 -12.762 1.00 96.06 224 MET A N 1
ATOM 1739 C CA . MET A 1 224 ? 19.879 -9.973 -13.959 1.00 96.06 224 MET A CA 1
ATOM 1740 C C . MET A 1 224 ? 19.061 -9.524 -15.184 1.00 96.06 224 MET A C 1
ATOM 1742 O O . MET A 1 224 ? 18.798 -10.330 -16.074 1.00 96.06 224 MET A O 1
ATOM 1746 N N . ILE A 1 225 ? 18.672 -8.246 -15.259 1.00 97.88 225 ILE A N 1
ATOM 1747 C CA . ILE A 1 225 ? 18.028 -7.691 -16.457 1.00 97.88 225 ILE A CA 1
ATOM 1748 C C . ILE A 1 225 ? 19.096 -7.331 -17.496 1.00 97.88 225 ILE A C 1
ATOM 1750 O O . ILE A 1 225 ? 20.084 -6.661 -17.188 1.00 97.88 225 ILE A O 1
ATOM 1754 N N . THR A 1 226 ? 18.901 -7.794 -18.731 1.00 97.81 226 THR A N 1
ATOM 1755 C CA . THR A 1 226 ? 19.853 -7.619 -19.842 1.00 97.81 226 THR A CA 1
ATOM 1756 C C . THR A 1 226 ? 19.773 -6.227 -20.478 1.00 97.81 226 THR A C 1
ATOM 1758 O O . THR A 1 226 ? 18.760 -5.542 -20.363 1.00 97.81 226 THR A O 1
ATOM 1761 N N . GLU A 1 227 ? 20.816 -5.817 -21.210 1.00 97.44 227 GLU A N 1
ATOM 1762 C CA . GLU A 1 227 ? 20.829 -4.537 -21.947 1.00 97.44 227 GLU A CA 1
ATOM 1763 C C . GLU A 1 227 ? 19.696 -4.431 -22.977 1.00 97.44 227 GLU A C 1
ATOM 1765 O O . GLU A 1 227 ? 19.063 -3.383 -23.098 1.00 97.44 227 GLU A O 1
ATOM 1770 N N . ASP A 1 228 ? 19.396 -5.526 -23.685 1.00 97.62 228 ASP A N 1
ATOM 1771 C CA . ASP A 1 228 ? 18.283 -5.576 -24.638 1.00 97.62 228 ASP A CA 1
ATOM 1772 C C . ASP A 1 228 ? 16.947 -5.299 -23.933 1.00 97.62 228 ASP A C 1
ATOM 1774 O O . ASP A 1 228 ? 16.187 -4.426 -24.356 1.00 97.62 228 ASP A O 1
ATOM 1778 N N . GLN A 1 229 ? 16.695 -5.956 -22.796 1.00 97.75 229 GLN A N 1
ATOM 1779 C CA . GLN A 1 229 ? 15.495 -5.710 -21.995 1.00 97.75 229 GLN A CA 1
ATOM 1780 C C . GLN A 1 229 ? 15.443 -4.275 -21.453 1.00 97.75 229 GLN A C 1
ATOM 1782 O O . GLN A 1 229 ? 14.401 -3.630 -21.536 1.00 97.75 229 GLN A O 1
ATOM 1787 N N . LEU A 1 230 ? 16.560 -3.747 -20.943 1.00 97.19 230 LEU A N 1
ATOM 1788 C CA . LEU A 1 230 ? 16.646 -2.368 -20.451 1.00 97.19 230 LEU A CA 1
ATOM 1789 C C . LEU A 1 230 ? 16.322 -1.350 -21.543 1.00 97.19 230 LEU A C 1
ATOM 1791 O O . LEU A 1 230 ? 15.607 -0.386 -21.277 1.00 97.19 230 LEU A O 1
ATOM 1795 N N . SER A 1 231 ? 16.809 -1.564 -22.767 1.00 96.81 231 SER A N 1
ATOM 1796 C CA . SER A 1 231 ? 16.510 -0.680 -23.896 1.00 96.81 231 SER A CA 1
ATOM 1797 C C . SER A 1 231 ? 15.007 -0.642 -24.207 1.00 96.81 231 SER A C 1
ATOM 1799 O O . SER A 1 231 ? 14.448 0.437 -24.407 1.00 96.81 231 SER A O 1
ATOM 1801 N N . LYS A 1 232 ? 14.332 -1.798 -24.135 1.00 97.56 232 LYS A N 1
ATOM 1802 C CA . LYS A 1 232 ? 12.893 -1.951 -24.398 1.00 97.56 232 LYS A CA 1
ATOM 1803 C C . LYS A 1 232 ? 12.000 -1.383 -23.292 1.00 97.56 232 LYS A C 1
ATOM 1805 O O . LYS A 1 232 ? 10.857 -1.043 -23.568 1.00 97.56 232 LYS A O 1
ATOM 1810 N N . LEU A 1 233 ? 12.509 -1.230 -22.065 1.00 96.38 233 LEU A N 1
ATOM 1811 C CA . LEU A 1 233 ? 11.777 -0.565 -20.978 1.00 96.38 233 LEU A CA 1
ATOM 1812 C C . LEU A 1 233 ? 11.603 0.947 -21.197 1.00 96.38 233 LEU A C 1
ATOM 1814 O O . LEU A 1 233 ? 10.738 1.542 -20.562 1.00 96.38 233 LEU A O 1
ATOM 1818 N N . GLY A 1 234 ? 12.411 1.581 -22.055 1.00 94.44 234 GLY A N 1
ATOM 1819 C CA . GLY A 1 234 ? 12.245 2.997 -22.394 1.00 94.44 234 GLY A CA 1
ATOM 1820 C C . GLY A 1 234 ? 12.300 3.920 -21.171 1.00 94.44 234 GLY A C 1
ATOM 1821 O O . GLY A 1 234 ? 13.288 3.939 -20.439 1.00 94.44 234 GLY A O 1
ATOM 1822 N N . ASP A 1 235 ? 11.250 4.702 -20.951 1.00 93.38 235 ASP A N 1
ATOM 1823 C CA . ASP A 1 235 ? 11.102 5.634 -19.829 1.00 93.38 235 ASP A CA 1
ATOM 1824 C C . ASP A 1 235 ? 10.675 4.962 -18.510 1.00 93.38 235 ASP A C 1
ATOM 1826 O O . ASP A 1 235 ? 10.842 5.552 -17.441 1.00 93.38 235 ASP A O 1
ATOM 1830 N N . LYS A 1 236 ? 10.226 3.700 -18.551 1.00 96.00 236 LYS A N 1
ATOM 1831 C CA . LYS A 1 236 ? 9.762 2.944 -17.375 1.00 96.00 236 LYS A CA 1
ATOM 1832 C C . LYS A 1 236 ? 10.878 2.420 -16.474 1.00 96.00 236 LYS A C 1
ATOM 1834 O O . LYS A 1 236 ? 10.589 1.882 -15.407 1.00 96.00 236 LYS A O 1
ATOM 1839 N N . LYS A 1 237 ? 12.154 2.566 -16.854 1.00 96.94 237 LYS A N 1
ATOM 1840 C CA . LYS A 1 237 ? 13.302 2.045 -16.077 1.00 96.94 237 LYS A CA 1
ATOM 1841 C C . LYS A 1 237 ? 13.267 2.497 -14.614 1.00 96.94 237 LYS A C 1
ATOM 1843 O O . LYS A 1 237 ? 13.508 1.690 -13.718 1.00 96.94 237 LYS A O 1
ATOM 1848 N N . ILE A 1 238 ? 12.941 3.769 -14.380 1.00 95.50 238 ILE A N 1
ATOM 1849 C CA . ILE A 1 238 ? 12.875 4.352 -13.034 1.00 95.50 238 ILE A CA 1
ATOM 1850 C C . ILE A 1 238 ? 11.731 3.726 -12.229 1.00 95.50 238 ILE A C 1
ATOM 1852 O O . ILE A 1 238 ? 11.944 3.299 -11.096 1.00 95.50 238 ILE A O 1
ATOM 1856 N N . ASP A 1 239 ? 10.536 3.617 -12.809 1.00 96.19 239 ASP A N 1
ATOM 1857 C CA . ASP A 1 239 ? 9.375 3.062 -12.109 1.00 96.19 239 ASP A CA 1
ATOM 1858 C C . ASP A 1 239 ? 9.554 1.573 -11.805 1.00 96.19 239 ASP A C 1
ATOM 1860 O O . ASP A 1 239 ? 9.314 1.149 -10.676 1.00 96.19 239 ASP A O 1
ATOM 1864 N N . VAL A 1 240 ? 10.076 0.790 -12.753 1.00 97.12 240 VAL A N 1
ATOM 1865 C CA . VAL A 1 240 ? 10.387 -0.633 -12.536 1.00 97.12 240 VAL A CA 1
ATOM 1866 C C . VAL A 1 240 ? 11.442 -0.804 -11.444 1.00 97.12 240 VAL A C 1
ATOM 1868 O O . VAL A 1 240 ? 11.291 -1.665 -10.578 1.00 97.12 240 VAL A O 1
ATOM 1871 N N . SER A 1 241 ? 12.484 0.033 -11.438 1.00 96.88 241 SER A N 1
ATOM 1872 C CA . SER A 1 241 ? 13.504 0.029 -10.384 1.00 96.88 241 SER A CA 1
ATOM 1873 C C . SER A 1 241 ? 12.907 0.351 -9.008 1.00 96.88 241 SER A C 1
ATOM 1875 O O . SER A 1 241 ? 13.183 -0.356 -8.035 1.00 96.88 241 SER A O 1
ATOM 1877 N N . ASN A 1 242 ? 12.037 1.363 -8.927 1.00 94.50 242 ASN A N 1
ATOM 1878 C CA . ASN A 1 242 ? 11.361 1.748 -7.688 1.00 94.50 242 ASN A CA 1
ATOM 1879 C C . ASN A 1 242 ? 10.419 0.649 -7.185 1.00 94.50 242 ASN A C 1
ATOM 1881 O O . ASN A 1 242 ? 10.464 0.308 -6.006 1.00 94.50 242 ASN A O 1
ATOM 1885 N N . ILE A 1 243 ? 9.607 0.060 -8.069 1.00 95.75 243 ILE A N 1
ATOM 1886 C CA . ILE A 1 243 ? 8.730 -1.075 -7.747 1.00 95.75 243 ILE A CA 1
ATOM 1887 C C . ILE A 1 243 ? 9.569 -2.237 -7.205 1.00 95.75 243 ILE A C 1
ATOM 1889 O O . ILE A 1 243 ? 9.286 -2.754 -6.125 1.00 95.75 243 ILE A O 1
ATOM 1893 N N . ALA A 1 244 ? 10.640 -2.607 -7.914 1.00 93.94 244 ALA A N 1
ATOM 1894 C CA . ALA A 1 244 ? 11.525 -3.694 -7.514 1.00 93.94 244 ALA A CA 1
ATOM 1895 C C . ALA A 1 244 ? 12.152 -3.465 -6.130 1.00 93.94 244 ALA A C 1
ATOM 1897 O O . ALA A 1 244 ? 12.218 -4.396 -5.326 1.00 93.94 244 ALA A O 1
ATOM 1898 N N . SER A 1 245 ? 12.588 -2.235 -5.851 1.00 91.38 245 SER A N 1
ATOM 1899 C CA . SER A 1 245 ? 13.223 -1.864 -4.586 1.00 91.38 245 SER A CA 1
ATOM 1900 C C . SER A 1 245 ? 12.216 -1.816 -3.434 1.00 91.38 245 SER A C 1
ATOM 1902 O O . SER A 1 245 ? 12.354 -2.535 -2.443 1.00 91.38 245 SER A O 1
ATOM 1904 N N . TYR A 1 246 ? 11.154 -1.022 -3.577 1.00 91.12 246 TYR A N 1
ATOM 1905 C CA . TYR A 1 246 ? 10.233 -0.723 -2.480 1.00 91.12 246 TYR A CA 1
ATOM 1906 C C . TYR A 1 246 ? 9.306 -1.886 -2.138 1.00 91.12 246 TYR A C 1
ATOM 1908 O O . TYR A 1 246 ? 8.959 -2.064 -0.970 1.00 91.12 246 TYR A O 1
ATOM 1916 N N . MET A 1 247 ? 8.952 -2.718 -3.123 1.00 87.62 247 MET A N 1
ATOM 1917 C CA . MET A 1 247 ? 8.206 -3.955 -2.880 1.00 87.62 247 MET A CA 1
ATOM 1918 C C . MET A 1 247 ? 9.109 -5.156 -2.574 1.00 87.62 247 MET A C 1
ATOM 1920 O O . MET A 1 247 ? 8.602 -6.261 -2.399 1.00 87.62 247 MET A O 1
ATOM 1924 N N . LYS A 1 248 ? 10.436 -4.958 -2.517 1.00 89.12 248 LYS A N 1
ATOM 1925 C CA . LYS A 1 248 ? 11.436 -6.008 -2.264 1.00 89.12 248 LYS A CA 1
ATOM 1926 C C . LYS A 1 248 ? 11.287 -7.214 -3.202 1.00 89.12 248 LYS A C 1
ATOM 1928 O O . LYS A 1 248 ? 11.365 -8.364 -2.770 1.00 89.12 248 LYS A O 1
ATOM 1933 N N . LEU A 1 249 ? 11.080 -6.962 -4.496 1.00 88.69 249 LEU A N 1
ATOM 1934 C CA . LEU A 1 249 ? 10.902 -8.033 -5.475 1.00 88.69 249 LEU A CA 1
ATOM 1935 C C . LEU A 1 249 ? 12.180 -8.881 -5.609 1.00 88.69 249 LEU A C 1
ATOM 1937 O O . LEU A 1 249 ? 13.307 -8.372 -5.728 1.00 88.69 249 LEU A O 1
ATOM 1941 N N . SER A 1 250 ? 11.991 -10.200 -5.627 1.00 91.25 250 SER A N 1
ATOM 1942 C CA . SER A 1 250 ? 13.040 -11.166 -5.969 1.00 91.25 250 SER A CA 1
ATOM 1943 C C . SER A 1 250 ? 13.448 -11.041 -7.440 1.00 91.25 250 SER A C 1
ATOM 1945 O O . SER A 1 250 ? 12.702 -10.512 -8.262 1.00 91.25 250 SER A O 1
ATOM 1947 N N . ASN A 1 251 ? 14.623 -11.560 -7.804 1.00 93.62 251 ASN A N 1
ATOM 1948 C CA . ASN A 1 251 ? 15.124 -11.467 -9.182 1.00 93.62 251 ASN A CA 1
ATOM 1949 C C . ASN A 1 251 ? 14.146 -12.080 -10.201 1.00 93.62 251 ASN A C 1
ATOM 1951 O O . ASN A 1 251 ? 13.936 -11.505 -11.265 1.00 93.62 251 ASN A O 1
ATOM 1955 N N . SER A 1 252 ? 13.495 -13.200 -9.864 1.00 93.69 252 SER A N 1
ATOM 1956 C CA . SER A 1 252 ? 12.492 -13.828 -10.734 1.00 93.69 252 SER A CA 1
ATOM 1957 C C . SER A 1 252 ? 11.241 -12.962 -10.905 1.00 93.69 252 SER A C 1
ATOM 1959 O O . SER A 1 252 ? 10.730 -12.852 -12.016 1.00 93.69 252 SER A O 1
ATOM 1961 N N . GLN A 1 253 ? 10.779 -12.297 -9.842 1.00 92.88 253 GLN A N 1
ATOM 1962 C CA . GLN A 1 253 ? 9.644 -11.370 -9.908 1.00 92.88 253 GLN A CA 1
ATOM 1963 C C . GLN A 1 253 ? 9.972 -10.115 -10.725 1.00 92.88 253 GLN A C 1
ATOM 1965 O O . GLN A 1 253 ? 9.137 -9.672 -11.511 1.00 92.88 253 GLN A O 1
ATOM 1970 N N . VAL A 1 254 ? 11.183 -9.560 -10.586 1.00 96.19 254 VAL A N 1
ATOM 1971 C CA . VAL A 1 254 ? 11.636 -8.427 -11.414 1.00 96.19 254 VAL A CA 1
ATOM 1972 C C . VAL A 1 254 ? 11.697 -8.838 -12.884 1.00 96.19 254 VAL A C 1
ATOM 1974 O O . VAL A 1 254 ? 11.187 -8.121 -13.740 1.00 96.19 254 VAL A O 1
ATOM 1977 N N . LEU A 1 255 ? 12.253 -10.015 -13.185 1.00 96.00 255 LEU A N 1
ATOM 1978 C CA . LEU A 1 255 ? 12.305 -10.538 -14.549 1.00 96.00 255 LEU A CA 1
ATOM 1979 C C . LEU A 1 255 ? 10.903 -10.743 -15.141 1.00 96.00 255 LEU A C 1
ATOM 1981 O O . LEU A 1 255 ? 10.666 -10.379 -16.292 1.00 96.00 255 LE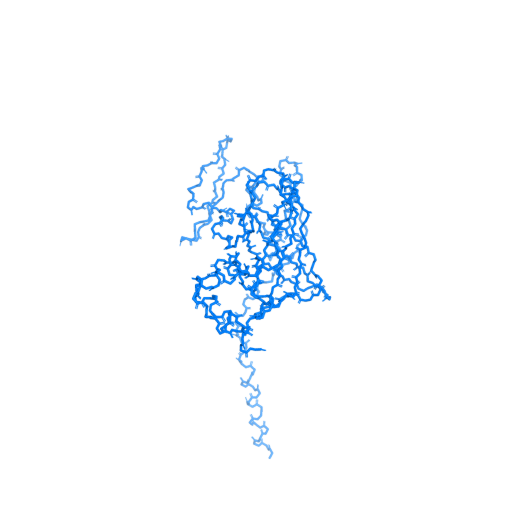U A O 1
ATOM 1985 N N . GLN A 1 256 ? 9.966 -11.285 -14.358 1.00 95.56 256 GLN A N 1
ATOM 1986 C CA . GLN A 1 256 ? 8.576 -11.444 -14.778 1.00 95.56 256 GLN A CA 1
ATOM 1987 C C . GLN A 1 256 ? 7.932 -10.090 -15.100 1.00 95.56 256 GLN A C 1
ATOM 1989 O O . GLN A 1 256 ? 7.361 -9.948 -16.175 1.00 95.56 256 GLN A O 1
ATOM 1994 N N . LEU A 1 257 ? 8.072 -9.094 -14.217 1.00 96.25 257 LEU A N 1
ATOM 1995 C CA . LEU A 1 257 ? 7.572 -7.735 -14.445 1.00 96.25 257 LEU A CA 1
ATOM 1996 C C . LEU A 1 257 ? 8.134 -7.140 -15.743 1.00 96.25 257 LEU A C 1
ATOM 1998 O O . LEU A 1 257 ? 7.380 -6.665 -16.588 1.00 96.25 257 LEU A O 1
ATOM 2002 N N . VAL A 1 258 ? 9.451 -7.211 -15.936 1.00 97.81 258 VAL A N 1
ATOM 2003 C CA . VAL A 1 258 ? 10.109 -6.690 -17.141 1.00 97.81 258 VAL A CA 1
ATOM 2004 C C . VAL A 1 258 ? 9.584 -7.376 -18.403 1.00 97.81 258 VAL A C 1
ATOM 2006 O O . VAL A 1 258 ? 9.257 -6.700 -19.377 1.00 97.81 258 VAL A O 1
ATOM 2009 N N . ASN A 1 259 ? 9.435 -8.701 -18.387 1.00 97.00 259 ASN A N 1
ATOM 2010 C CA . ASN A 1 259 ? 8.903 -9.438 -19.533 1.00 97.00 259 ASN A CA 1
ATOM 2011 C C . ASN A 1 259 ? 7.434 -9.086 -19.821 1.00 97.00 259 ASN A C 1
ATOM 2013 O O . ASN A 1 259 ? 7.065 -8.948 -20.987 1.00 97.00 259 ASN A O 1
ATOM 2017 N N . THR A 1 260 ? 6.607 -8.887 -18.791 1.00 96.69 260 THR A N 1
ATOM 2018 C CA . THR A 1 260 ? 5.221 -8.414 -18.949 1.00 96.69 260 THR A CA 1
ATOM 2019 C C . THR A 1 260 ? 5.170 -7.040 -19.616 1.00 96.69 260 THR A C 1
ATOM 2021 O O . THR A 1 260 ? 4.361 -6.827 -20.513 1.00 96.69 260 THR A O 1
ATOM 2024 N N . ILE A 1 261 ? 6.060 -6.121 -19.232 1.00 96.44 261 ILE A N 1
ATOM 2025 C CA . ILE A 1 261 ? 6.120 -4.773 -19.817 1.00 96.44 261 ILE A CA 1
ATOM 2026 C C . ILE A 1 261 ? 6.550 -4.819 -21.285 1.00 96.44 261 ILE A C 1
ATOM 2028 O O . ILE A 1 261 ? 5.989 -4.100 -22.100 1.00 96.44 261 ILE A O 1
ATOM 2032 N N . ILE A 1 262 ? 7.544 -5.645 -21.621 1.00 96.25 262 ILE A N 1
ATOM 2033 C CA . ILE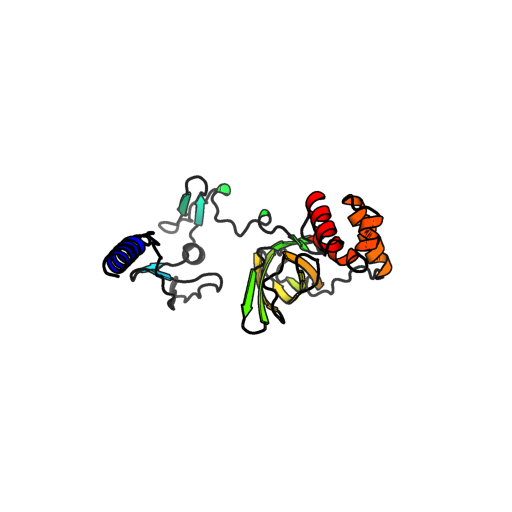 A 1 262 ? 8.118 -5.706 -22.975 1.00 96.25 262 ILE A CA 1
ATOM 2034 C C . ILE A 1 262 ? 7.204 -6.446 -23.964 1.00 96.25 262 ILE A C 1
ATOM 2036 O O . ILE A 1 262 ? 7.266 -6.195 -25.165 1.00 96.25 262 ILE A O 1
ATOM 2040 N N . SER A 1 263 ? 6.401 -7.397 -23.484 1.00 93.06 263 SER A N 1
ATOM 2041 C CA . SER A 1 263 ? 5.561 -8.246 -24.341 1.00 93.06 263 SER A CA 1
ATOM 2042 C C . SER A 1 263 ? 4.209 -7.638 -24.718 1.00 93.06 263 SER A C 1
ATOM 2044 O O . SER A 1 263 ? 3.539 -8.188 -25.593 1.00 93.06 263 SER A O 1
ATOM 2046 N N . GLY A 1 264 ? 3.797 -6.546 -24.070 1.00 80.62 264 GLY A N 1
ATOM 2047 C CA . GLY A 1 264 ? 2.471 -5.945 -24.232 1.00 80.62 264 GLY A CA 1
ATOM 2048 C C . GLY A 1 264 ? 2.488 -4.518 -24.735 1.00 80.62 264 GLY A C 1
ATOM 2049 O O . GLY A 1 264 ? 1.349 -4.034 -24.925 1.00 80.62 264 GLY A O 1
#

Organism: NCBI:txid1501230

pLDDT: mean 84.82, std 12.66, range [45.53, 97.88]